Protein AF-A0A445N088-F1 (afdb_monomer)

Foldseek 3Di:
DQQDWDKWFQADWDDFAPFKIKTFTQADDDDAQLWWKWKADPPPATFIFAFQDADPRGTITMAGDDDDVSNVVSPDDGGDMIIIGDRWFDHDPDDDQEAEEEEQCFVSSCNVVCVVVVPHAAQYEYQAPNSDDCCVVCVRHQYEHCVPND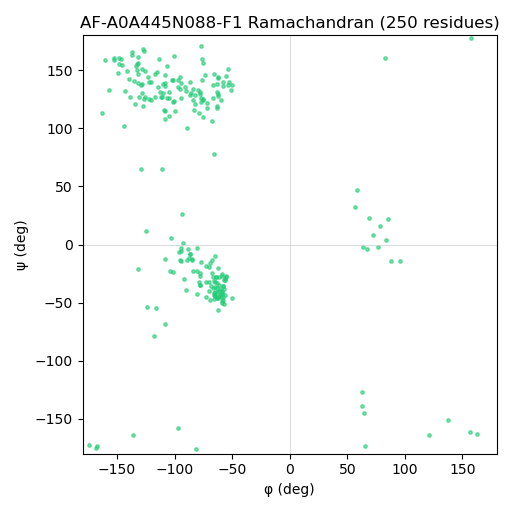GHHDGSLVCLLVSCVVRVHQEYEYEYDLVNVLSNLVSCVVVVHKYKYQDDAGDHSLPPDPCQCDFAHDRCSHHHRIDTSVRLVPTPRRQAWGQDPVGDIDGD

Structure (mmCIF, N/CA/C/O backbone):
data_AF-A0A445N088-F1
#
_entry.id   AF-A0A445N088-F1
#
loop_
_atom_site.group_PDB
_atom_site.id
_atom_site.type_symbol
_atom_site.label_atom_id
_atom_site.label_alt_id
_atom_site.label_comp_id
_atom_site.label_asym_id
_atom_site.label_entity_id
_atom_site.label_seq_id
_atom_site.pdbx_PDB_ins_code
_atom_site.Cartn_x
_atom_site.Cartn_y
_atom_site.Cartn_z
_atom_site.occupancy
_atom_site.B_iso_or_equiv
_atom_site.auth_seq_id
_atom_site.auth_comp_id
_atom_site.auth_asym_id
_atom_site.auth_atom_id
_atom_site.pdbx_PDB_model_num
ATOM 1 N N . MET A 1 1 ? -9.023 -11.274 -21.353 1.00 59.56 1 MET A N 1
ATOM 2 C CA . MET A 1 1 ? -7.823 -12.140 -21.331 1.00 59.56 1 MET A CA 1
ATOM 3 C C . MET A 1 1 ? -6.866 -11.658 -20.229 1.00 59.56 1 MET A C 1
ATOM 5 O O . MET A 1 1 ? -5.769 -11.214 -20.519 1.00 59.56 1 MET A O 1
ATOM 9 N N . LYS A 1 2 ? -7.308 -11.653 -18.958 1.00 76.94 2 LYS A N 1
ATOM 10 C CA . LYS A 1 2 ? -6.596 -10.961 -17.859 1.00 76.94 2 LYS A CA 1
ATOM 11 C C . LYS A 1 2 ? -5.363 -11.702 -17.332 1.00 76.94 2 LYS A C 1
ATOM 13 O O . LYS A 1 2 ? -4.572 -11.104 -16.617 1.00 76.94 2 LYS A O 1
ATOM 18 N N . ASP A 1 3 ? -5.231 -12.985 -17.668 1.00 82.62 3 ASP A N 1
ATOM 19 C CA . ASP A 1 3 ? -4.225 -13.879 -17.089 1.00 82.62 3 ASP A CA 1
ATOM 20 C C . ASP A 1 3 ? -2.948 -14.019 -17.912 1.00 82.62 3 ASP A C 1
ATOM 22 O O . ASP A 1 3 ? -1.940 -14.492 -17.390 1.00 82.62 3 ASP A O 1
ATOM 26 N N . LEU A 1 4 ? -2.961 -13.564 -19.166 1.00 86.50 4 LEU A N 1
ATOM 27 C CA . LEU A 1 4 ? -1.761 -13.524 -19.991 1.00 86.50 4 LEU A CA 1
ATOM 28 C C . LEU A 1 4 ? -1.053 -12.176 -19.809 1.00 86.50 4 LEU A C 1
ATOM 30 O O . LEU A 1 4 ? -1.716 -11.136 -19.877 1.00 86.50 4 LEU A O 1
ATOM 34 N N . PRO A 1 5 ? 0.273 -12.172 -19.580 1.00 89.06 5 PRO A N 1
ATOM 35 C CA . PRO A 1 5 ? 1.029 -10.936 -19.497 1.00 89.06 5 PRO A CA 1
ATOM 36 C C . PRO A 1 5 ? 0.978 -10.203 -20.836 1.00 89.06 5 PRO A C 1
ATOM 38 O O . PRO A 1 5 ? 1.246 -10.779 -21.890 1.00 89.06 5 PRO A O 1
ATOM 41 N N . ARG A 1 6 ? 0.663 -8.910 -20.780 1.00 94.19 6 ARG A N 1
ATOM 42 C CA . ARG A 1 6 ? 0.798 -7.982 -21.903 1.00 94.19 6 ARG A CA 1
ATOM 43 C C . ARG A 1 6 ? 1.933 -7.011 -21.631 1.00 94.19 6 ARG A C 1
ATOM 45 O O . ARG A 1 6 ? 2.074 -6.515 -20.514 1.00 94.19 6 ARG A O 1
ATOM 52 N N . THR A 1 7 ? 2.729 -6.740 -22.652 1.00 96.62 7 THR A N 1
ATOM 53 C CA . THR A 1 7 ? 3.800 -5.749 -22.570 1.00 96.62 7 THR A CA 1
ATOM 54 C C . THR A 1 7 ? 3.211 -4.351 -22.693 1.00 96.62 7 THR A C 1
ATOM 56 O O . THR A 1 7 ? 2.425 -4.091 -23.600 1.00 96.62 7 THR A O 1
ATOM 59 N N . VAL A 1 8 ? 3.593 -3.458 -21.785 1.00 97.19 8 VAL A N 1
ATOM 60 C CA . VAL A 1 8 ? 3.155 -2.058 -21.746 1.00 97.19 8 VAL A CA 1
ATOM 61 C C . VAL A 1 8 ? 4.350 -1.136 -21.572 1.00 97.19 8 VAL A C 1
ATOM 63 O O . VAL A 1 8 ? 5.399 -1.541 -21.061 1.00 97.19 8 VAL A O 1
ATOM 66 N N . LYS A 1 9 ? 4.185 0.116 -21.993 1.00 98.19 9 LYS A N 1
ATOM 67 C CA . LYS A 1 9 ? 5.210 1.153 -21.899 1.00 98.19 9 LYS A CA 1
ATOM 68 C C . LYS A 1 9 ? 5.029 1.966 -20.621 1.00 98.19 9 LYS A C 1
ATOM 70 O O . LYS A 1 9 ? 3.908 2.316 -20.265 1.00 98.19 9 LYS A O 1
ATOM 75 N N . ILE A 1 10 ? 6.127 2.304 -19.949 1.00 98.44 10 ILE A N 1
ATOM 76 C CA . ILE A 1 10 ? 6.118 3.342 -18.911 1.00 98.44 10 ILE A CA 1
ATOM 77 C C . ILE A 1 10 ? 6.056 4.693 -19.623 1.00 98.44 10 ILE A C 1
ATOM 79 O O . ILE A 1 10 ? 7.031 5.086 -20.261 1.00 98.44 10 ILE A O 1
ATOM 83 N N . ILE A 1 11 ? 4.931 5.393 -19.537 1.00 98.12 11 ILE A N 1
ATOM 84 C CA . ILE A 1 11 ? 4.724 6.668 -20.247 1.00 98.12 11 ILE A CA 1
ATOM 85 C C . ILE A 1 11 ? 5.118 7.879 -19.416 1.00 98.12 11 ILE A C 1
ATOM 87 O O . ILE A 1 11 ? 5.551 8.879 -19.973 1.00 98.12 11 ILE A O 1
ATOM 91 N N . LYS A 1 12 ? 5.006 7.775 -18.091 1.00 98.06 12 LYS A N 1
ATOM 92 C CA . LYS A 1 12 ? 5.353 8.852 -17.169 1.00 98.06 12 LYS A CA 1
ATOM 93 C C . LYS A 1 12 ? 5.853 8.291 -15.849 1.00 98.06 12 LYS A C 1
ATOM 95 O O . LYS A 1 12 ? 5.411 7.225 -15.402 1.00 98.06 12 LYS A O 1
ATOM 100 N N . ARG A 1 13 ? 6.773 9.011 -15.213 1.00 97.44 13 ARG A N 1
ATOM 101 C CA . ARG A 1 13 ? 7.286 8.698 -13.876 1.00 97.44 13 ARG A CA 1
ATOM 102 C C . ARG A 1 13 ? 7.133 9.892 -12.946 1.00 97.44 13 ARG A C 1
ATOM 104 O O . ARG A 1 13 ? 7.661 10.963 -13.216 1.00 97.44 13 ARG A O 1
ATOM 111 N N . THR A 1 14 ? 6.505 9.668 -11.799 1.00 97.44 14 THR A N 1
ATOM 112 C CA . THR A 1 14 ? 6.465 10.646 -10.705 1.00 97.44 14 THR A CA 1
ATOM 113 C C . THR A 1 14 ? 7.353 10.149 -9.576 1.00 97.44 14 THR A C 1
ATOM 115 O O . THR A 1 14 ? 7.031 9.167 -8.904 1.00 97.44 14 THR A O 1
ATOM 118 N N . VAL A 1 15 ? 8.503 10.796 -9.398 1.00 97.75 15 VAL A N 1
ATOM 119 C CA . VAL A 1 15 ? 9.457 10.472 -8.330 1.00 97.75 15 VAL A CA 1
ATOM 120 C C . VAL A 1 15 ? 9.001 11.159 -7.047 1.00 97.75 15 VAL A C 1
ATOM 122 O O . VAL A 1 15 ? 8.906 12.379 -7.017 1.00 97.75 15 VAL A O 1
ATOM 125 N N . HIS A 1 16 ? 8.739 10.383 -5.993 1.00 97.25 16 HIS A N 1
ATOM 126 C CA . HIS A 1 16 ? 8.391 10.931 -4.673 1.00 97.25 16 HIS A CA 1
ATOM 127 C C . HIS A 1 16 ? 9.638 11.161 -3.824 1.00 97.25 16 HIS A C 1
ATOM 129 O O . HIS A 1 16 ? 9.728 12.133 -3.086 1.00 97.25 16 HIS A O 1
ATOM 135 N N . ASN A 1 17 ? 10.595 10.237 -3.911 1.00 96.06 17 ASN A N 1
ATOM 136 C CA . ASN A 1 17 ? 11.893 10.276 -3.241 1.00 96.06 17 ASN A CA 1
ATOM 137 C C . ASN A 1 17 ? 12.802 9.183 -3.846 1.00 96.06 17 ASN A C 1
ATOM 139 O O . ASN A 1 17 ? 12.426 8.520 -4.815 1.00 96.06 17 ASN A O 1
ATOM 143 N N . ASN A 1 18 ? 13.985 8.967 -3.265 1.00 94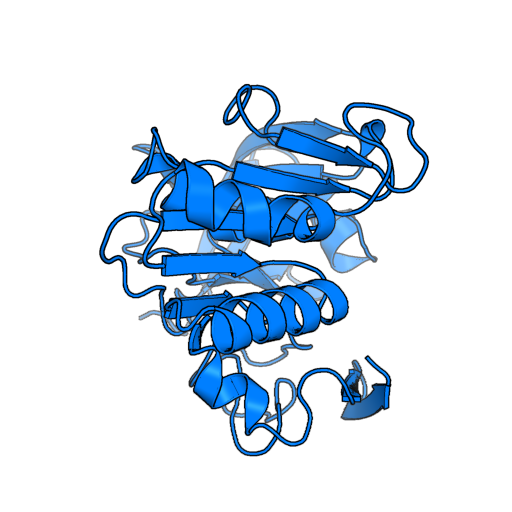.81 18 ASN A N 1
ATOM 144 C 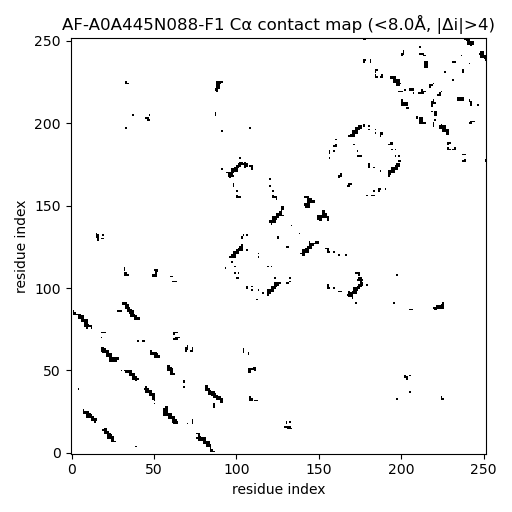CA . ASN A 1 18 ? 14.978 8.004 -3.767 1.00 94.81 18 ASN A CA 1
ATOM 145 C C . ASN A 1 18 ? 14.472 6.551 -3.843 1.00 94.81 18 ASN A C 1
ATOM 147 O O . ASN A 1 18 ? 14.947 5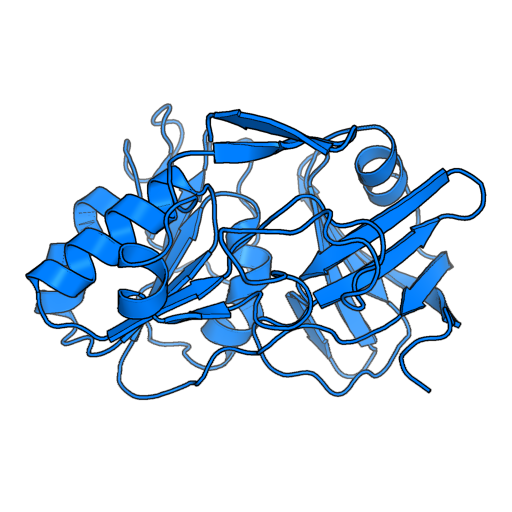.772 -4.674 1.00 94.81 18 ASN A O 1
ATOM 151 N N . ASP A 1 19 ? 13.504 6.187 -3.000 1.00 96.62 19 ASP A N 1
ATOM 152 C CA . ASP A 1 19 ? 13.008 4.817 -2.877 1.00 96.62 19 ASP A CA 1
ATOM 153 C C . ASP A 1 19 ? 11.604 4.620 -3.443 1.00 96.62 19 ASP A C 1
ATOM 155 O O . ASP A 1 19 ? 11.182 3.475 -3.606 1.00 96.62 19 ASP A O 1
ATOM 159 N N . ASN A 1 20 ? 10.870 5.694 -3.740 1.00 97.94 20 ASN A N 1
ATOM 160 C CA . ASN A 1 20 ? 9.466 5.627 -4.129 1.00 97.94 20 ASN A CA 1
ATOM 161 C C . ASN A 1 20 ? 9.206 6.344 -5.459 1.00 97.94 20 ASN A C 1
ATOM 163 O O . ASN A 1 20 ? 9.465 7.541 -5.603 1.00 97.94 20 ASN A O 1
ATOM 167 N N . VAL A 1 21 ? 8.611 5.625 -6.412 1.00 98.50 21 VAL A N 1
ATOM 168 C CA . VAL A 1 21 ? 8.188 6.167 -7.712 1.00 98.50 21 VAL A CA 1
ATOM 169 C C . VAL A 1 21 ? 6.791 5.672 -8.066 1.00 98.50 21 VAL A C 1
ATOM 171 O O . VAL A 1 21 ? 6.470 4.505 -7.846 1.00 98.50 21 VAL A O 1
ATOM 174 N N . THR A 1 22 ? 5.965 6.539 -8.642 1.00 98.56 22 THR A N 1
ATOM 175 C CA . THR A 1 22 ? 4.749 6.130 -9.353 1.00 98.56 22 THR A CA 1
ATOM 176 C C . THR A 1 22 ? 5.064 5.998 -10.835 1.00 98.56 22 THR A C 1
ATOM 178 O O . THR A 1 22 ? 5.587 6.928 -11.450 1.00 98.56 22 THR A O 1
ATOM 181 N N . LEU A 1 23 ? 4.755 4.836 -11.403 1.00 98.56 23 LEU A N 1
ATOM 182 C CA . LEU A 1 23 ? 4.860 4.552 -12.829 1.00 98.56 23 LEU A CA 1
ATOM 183 C C . LEU A 1 23 ? 3.459 4.659 -13.441 1.00 98.56 23 LEU A C 1
ATOM 185 O O . LEU A 1 23 ? 2.552 3.950 -12.999 1.00 98.56 23 LEU A O 1
ATOM 189 N N . HIS A 1 24 ? 3.286 5.515 -14.449 1.00 98.06 24 HIS A N 1
ATOM 190 C CA . HIS A 1 24 ? 2.135 5.445 -15.351 1.00 98.06 24 HIS A CA 1
ATOM 191 C C . HIS A 1 24 ? 2.453 4.477 -16.473 1.00 98.06 24 HIS A C 1
ATOM 193 O O . HIS A 1 24 ? 3.491 4.591 -17.135 1.00 98.06 24 HIS A O 1
ATOM 199 N N . LEU A 1 25 ? 1.545 3.541 -16.683 1.00 98.31 25 LEU A N 1
ATOM 200 C CA . LEU A 1 25 ? 1.664 2.491 -17.673 1.00 98.31 25 LEU A CA 1
ATOM 201 C C . LEU A 1 25 ? 0.620 2.719 -18.757 1.00 98.31 25 LEU A C 1
ATOM 203 O O . LEU A 1 25 ? -0.553 2.885 -18.429 1.00 98.31 25 LEU A O 1
ATOM 207 N N . ASP A 1 26 ? 1.047 2.659 -20.017 1.00 97.50 26 ASP A N 1
ATOM 208 C CA . ASP A 1 26 ? 0.197 2.734 -21.212 1.00 97.50 26 ASP A CA 1
ATOM 209 C C . ASP A 1 26 ? -0.726 1.512 -21.300 1.00 97.50 26 ASP A C 1
ATOM 211 O O . ASP A 1 26 ? -0.435 0.496 -21.939 1.00 97.50 26 ASP A O 1
ATOM 215 N N . ALA A 1 27 ? -1.783 1.547 -20.498 1.00 95.50 27 ALA A N 1
ATOM 216 C CA . ALA A 1 27 ? -2.724 0.463 -20.337 1.00 95.50 27 ALA A CA 1
ATOM 217 C C . ALA A 1 27 ? -4.010 0.962 -19.686 1.00 95.50 27 ALA A C 1
ATOM 219 O O . ALA A 1 27 ? -4.057 1.233 -18.486 1.00 95.50 27 ALA A O 1
ATOM 220 N N . HIS A 1 28 ? -5.098 0.932 -20.450 1.00 93.19 28 HIS A N 1
ATOM 221 C CA . HIS A 1 28 ? -6.435 1.072 -19.890 1.00 93.19 28 HIS A CA 1
ATOM 222 C C . HIS A 1 28 ? -6.852 -0.245 -19.234 1.00 93.19 28 HIS A C 1
ATOM 224 O O . HIS A 1 28 ? -6.817 -1.319 -19.851 1.00 93.19 28 HIS A O 1
ATOM 230 N N . ILE A 1 29 ? -7.184 -0.167 -17.947 1.00 91.44 29 ILE A N 1
ATOM 231 C CA . ILE A 1 29 ? -7.627 -1.291 -17.127 1.00 91.44 29 ILE A CA 1
ATOM 232 C C . ILE A 1 29 ? -8.846 -0.838 -16.343 1.00 91.44 29 ILE A C 1
ATOM 234 O O . ILE A 1 29 ? -8.753 0.086 -15.542 1.00 91.44 29 ILE A O 1
ATOM 238 N N . SER A 1 30 ? -9.973 -1.519 -16.537 1.00 92.81 30 SER A N 1
ATOM 239 C CA . SER A 1 30 ? -11.102 -1.387 -15.619 1.00 92.81 30 SER A CA 1
ATOM 240 C C . SER A 1 30 ? -10.742 -2.093 -14.313 1.00 92.81 30 SER A C 1
ATOM 242 O O . SER A 1 30 ? -10.480 -3.297 -14.323 1.00 92.81 30 SER A O 1
ATOM 244 N N . TYR A 1 31 ? -10.682 -1.344 -13.213 1.00 95.44 31 TYR A N 1
ATOM 245 C CA . TYR A 1 31 ? -10.402 -1.868 -11.879 1.00 95.44 31 TYR A CA 1
ATOM 246 C C . TYR A 1 31 ? -11.331 -1.242 -10.841 1.00 95.44 31 TYR A C 1
ATOM 248 O O . TYR A 1 31 ? -11.973 -0.219 -11.075 1.00 95.44 31 TYR A O 1
ATOM 256 N N . SER A 1 32 ? -11.376 -1.854 -9.666 1.00 97.00 32 SER A N 1
ATOM 257 C CA . SER A 1 32 ? -11.994 -1.296 -8.465 1.00 97.00 32 SER A CA 1
ATOM 258 C C . SER A 1 32 ? -10.937 -1.102 -7.368 1.00 97.00 32 SER A C 1
ATOM 260 O O . SER A 1 32 ? -9.994 -1.900 -7.295 1.00 97.00 32 SER A O 1
ATOM 262 N N . PRO A 1 33 ? -11.046 -0.065 -6.511 1.00 97.81 33 PRO A N 1
ATOM 263 C CA . PRO A 1 33 ? -10.067 0.199 -5.455 1.00 97.81 33 PRO A CA 1
ATOM 264 C C . PRO A 1 33 ? -9.760 -1.038 -4.604 1.00 97.81 33 PRO A C 1
ATOM 266 O O . PRO A 1 33 ? -10.664 -1.778 -4.224 1.00 97.81 33 PRO A O 1
ATOM 269 N N . GLY A 1 34 ? -8.481 -1.260 -4.296 1.00 96.88 34 GLY A N 1
ATOM 270 C CA . GLY A 1 34 ? -8.000 -2.448 -3.576 1.00 96.88 34 GLY A CA 1
ATOM 271 C C . GLY A 1 34 ? -7.482 -3.573 -4.477 1.00 96.88 34 GLY A C 1
ATOM 272 O O . GLY A 1 34 ? -6.777 -4.454 -3.989 1.00 96.88 34 GLY A O 1
ATOM 273 N N . GLN A 1 35 ? -7.755 -3.528 -5.784 1.00 97.81 35 GLN A N 1
ATOM 274 C CA . GLN A 1 35 ? -7.189 -4.480 -6.742 1.00 97.81 35 GLN A CA 1
ATOM 275 C C . GLN A 1 35 ? -5.720 -4.198 -7.078 1.00 97.81 35 GLN A C 1
ATOM 277 O O . GLN A 1 35 ? -5.209 -3.086 -6.915 1.00 97.81 35 GLN A O 1
ATOM 282 N N . PHE A 1 36 ? -5.038 -5.224 -7.585 1.00 97.88 36 PHE A N 1
ATOM 283 C CA . PHE A 1 36 ? -3.616 -5.174 -7.919 1.00 97.88 36 PHE A CA 1
ATOM 284 C C . PHE A 1 36 ? -3.320 -5.740 -9.313 1.00 97.88 36 PHE A C 1
ATOM 286 O O . PHE A 1 36 ? -4.110 -6.494 -9.885 1.00 97.88 36 PHE A O 1
ATOM 293 N N . LEU A 1 37 ? -2.150 -5.390 -9.844 1.00 97.81 37 LEU A N 1
ATOM 294 C CA . LEU A 1 37 ? -1.557 -5.975 -11.046 1.00 97.81 37 LEU A CA 1
ATOM 295 C C . LEU A 1 37 ? -0.365 -6.838 -10.659 1.00 97.81 37 LEU A C 1
ATOM 297 O O . LEU A 1 37 ? 0.387 -6.496 -9.748 1.00 97.81 37 LEU A O 1
ATOM 301 N N . MET A 1 38 ? -0.150 -7.928 -11.384 1.00 97.81 38 MET A N 1
ATOM 302 C CA . MET A 1 38 ? 1.157 -8.576 -11.391 1.00 97.81 38 MET A CA 1
ATOM 303 C C . MET A 1 38 ? 2.027 -7.861 -12.422 1.00 97.81 38 MET A C 1
ATOM 305 O O . MET A 1 38 ? 1.628 -7.737 -13.580 1.00 97.81 38 MET A O 1
ATOM 309 N N . ILE A 1 39 ? 3.190 -7.373 -11.993 1.00 98.00 39 ILE A N 1
ATOM 310 C CA . ILE A 1 39 ? 4.190 -6.745 -12.859 1.00 98.00 39 ILE A CA 1
ATOM 311 C C . ILE A 1 39 ? 5.330 -7.725 -13.066 1.00 98.00 39 ILE A C 1
ATOM 313 O O . ILE A 1 39 ? 5.924 -8.197 -12.095 1.00 98.00 39 ILE A O 1
ATOM 317 N N . TRP A 1 40 ? 5.656 -7.985 -14.325 1.00 97.12 40 TRP A N 1
ATOM 318 C CA . TRP A 1 40 ? 6.721 -8.869 -14.766 1.00 97.12 40 TRP A CA 1
ATOM 319 C C . TRP A 1 40 ? 7.868 -8.067 -15.381 1.00 97.12 40 TRP A C 1
ATOM 321 O O . TRP A 1 40 ? 7.666 -7.236 -16.270 1.00 97.12 40 TRP A O 1
ATOM 331 N N . LEU A 1 41 ? 9.087 -8.353 -14.926 1.00 96.12 41 LEU A N 1
ATOM 332 C CA . LEU A 1 41 ? 10.314 -7.924 -15.590 1.00 96.12 41 LEU A CA 1
ATOM 333 C C . LEU A 1 41 ? 10.979 -9.151 -16.223 1.00 96.12 41 LEU A C 1
ATOM 335 O O . LEU A 1 41 ? 11.404 -10.043 -15.474 1.00 96.12 41 LEU A O 1
ATOM 339 N N . PRO A 1 42 ? 11.081 -9.212 -17.567 1.00 88.94 42 PRO A N 1
ATOM 340 C CA . PRO A 1 42 ? 11.736 -10.315 -18.258 1.00 88.94 42 PRO A CA 1
ATOM 341 C C . PRO A 1 42 ? 13.130 -10.603 -17.695 1.00 88.94 42 PRO A C 1
ATOM 343 O O . PRO A 1 42 ? 13.916 -9.690 -17.451 1.00 88.94 42 PRO A O 1
ATOM 346 N N . GLY A 1 43 ? 13.417 -11.884 -17.451 1.00 87.44 43 GLY A N 1
ATOM 347 C CA . GLY A 1 43 ? 14.691 -12.340 -16.886 1.00 87.44 43 GLY A CA 1
ATOM 348 C C . GLY A 1 43 ? 14.868 -12.120 -15.378 1.00 87.44 43 GLY A C 1
ATOM 349 O O . GLY A 1 43 ? 15.894 -12.533 -14.846 1.00 87.44 43 GLY A O 1
ATOM 350 N N . LEU A 1 44 ? 13.901 -11.510 -14.676 1.00 92.12 44 LEU A N 1
ATOM 351 C CA . LEU A 1 44 ? 14.008 -11.254 -13.236 1.00 92.12 44 LEU A CA 1
ATOM 352 C C . LEU A 1 44 ? 12.931 -11.965 -12.410 1.00 92.12 44 LEU A C 1
ATOM 354 O O . LEU A 1 44 ? 13.217 -12.957 -11.744 1.00 92.12 44 LEU A O 1
ATOM 358 N N . ASN A 1 45 ? 11.706 -11.441 -12.370 1.00 91.50 45 ASN A N 1
ATOM 359 C CA . ASN A 1 45 ? 10.603 -12.044 -11.614 1.00 91.50 45 ASN A CA 1
ATOM 360 C C . ASN A 1 45 ? 9.264 -11.390 -11.980 1.00 91.50 45 ASN A C 1
ATOM 362 O O . ASN A 1 45 ? 9.205 -10.509 -12.836 1.00 91.50 45 ASN A O 1
ATOM 366 N N . GLU A 1 46 ? 8.206 -11.788 -11.283 1.00 95.06 46 GLU A N 1
ATOM 367 C CA . GLU A 1 46 ? 6.904 -11.141 -11.289 1.00 95.06 46 GLU A CA 1
ATOM 368 C C . GLU A 1 46 ? 6.432 -10.888 -9.846 1.00 95.06 46 GLU A C 1
ATOM 370 O O . GLU A 1 46 ? 6.612 -11.739 -8.967 1.00 95.06 46 GLU A O 1
ATOM 375 N N . LYS A 1 47 ? 5.869 -9.706 -9.568 1.00 96.69 47 LYS A N 1
ATOM 376 C CA . LYS A 1 47 ? 5.410 -9.310 -8.222 1.00 96.69 47 LYS A CA 1
ATOM 377 C C . LYS A 1 47 ? 4.094 -8.520 -8.270 1.00 96.69 47 LYS A C 1
ATOM 379 O O . LYS A 1 47 ? 3.866 -7.816 -9.252 1.00 96.69 47 LYS A O 1
ATOM 384 N N . PRO A 1 48 ? 3.243 -8.617 -7.230 1.00 97.12 48 PRO A N 1
ATOM 385 C CA . PRO A 1 48 ? 2.000 -7.854 -7.149 1.00 97.12 48 PRO A CA 1
ATOM 386 C C . PRO A 1 48 ? 2.260 -6.385 -6.782 1.00 97.12 48 PRO A C 1
ATOM 388 O O . PRO A 1 48 ? 3.088 -6.101 -5.917 1.00 97.12 48 PRO A O 1
ATOM 391 N N . PHE A 1 49 ? 1.510 -5.466 -7.387 1.00 97.88 49 PHE A N 1
ATOM 392 C CA . PHE A 1 49 ? 1.463 -4.048 -7.025 1.00 97.88 49 PHE A CA 1
ATOM 393 C C . PHE A 1 49 ? 0.027 -3.550 -7.083 1.00 97.88 49 PHE A C 1
ATOM 395 O O . PHE A 1 49 ? -0.652 -3.711 -8.099 1.00 97.88 49 PHE A O 1
ATOM 402 N N . SER A 1 50 ? -0.429 -2.934 -5.996 1.00 97.69 50 SER A N 1
ATOM 403 C CA . SER A 1 50 ? -1.743 -2.300 -5.937 1.00 97.69 50 SER A CA 1
ATOM 404 C C . SER A 1 50 ? -1.877 -1.230 -7.016 1.00 97.69 50 SER A C 1
ATOM 406 O O . SER A 1 50 ? -0.940 -0.467 -7.270 1.00 97.69 50 SER A O 1
ATOM 408 N N . ILE A 1 51 ? -3.055 -1.162 -7.630 1.00 98.31 51 ILE A N 1
ATOM 409 C CA . ILE A 1 51 ? -3.378 -0.085 -8.559 1.00 98.31 51 ILE A CA 1
ATOM 410 C C . ILE A 1 51 ? -3.579 1.188 -7.738 1.00 98.31 51 ILE A C 1
ATOM 412 O O . ILE A 1 51 ? -4.418 1.230 -6.841 1.00 98.31 51 ILE A O 1
ATOM 416 N N . ALA A 1 52 ? -2.786 2.214 -8.037 1.00 98.06 52 ALA A N 1
ATOM 417 C CA . ALA A 1 52 ? -2.738 3.468 -7.289 1.00 98.06 52 ALA A CA 1
ATOM 418 C C . ALA A 1 52 ? -3.605 4.584 -7.891 1.00 98.06 52 ALA A C 1
ATOM 420 O O . ALA A 1 52 ? -3.728 5.667 -7.310 1.00 98.06 52 ALA A O 1
ATOM 421 N N . GLY A 1 53 ? -4.184 4.341 -9.063 1.00 96.94 53 GLY A N 1
ATOM 422 C CA . GLY A 1 53 ? -4.958 5.316 -9.816 1.00 96.94 53 GLY A CA 1
ATOM 423 C C . GLY A 1 53 ? -5.007 4.963 -11.295 1.00 96.94 53 GLY A C 1
ATOM 424 O O . GLY A 1 53 ? -4.375 4.003 -11.743 1.00 96.94 53 GLY A O 1
ATOM 425 N N . HIS A 1 54 ? -5.738 5.771 -12.045 1.00 95.00 54 HIS A N 1
ATOM 426 C CA . HIS A 1 54 ? -5.671 5.835 -13.496 1.00 95.00 54 HIS A CA 1
ATOM 427 C C . HIS A 1 54 ? -6.070 7.239 -13.950 1.00 95.00 54 HIS A C 1
ATOM 429 O O . HIS A 1 54 ? -6.717 7.972 -13.200 1.00 95.00 54 HIS A O 1
ATOM 435 N N . ASP A 1 55 ? -5.695 7.588 -15.168 1.00 92.25 55 ASP A N 1
ATOM 436 C CA . ASP A 1 55 ? -6.169 8.770 -15.879 1.00 92.25 55 ASP A CA 1
ATOM 437 C C . ASP A 1 55 ? -6.503 8.412 -17.339 1.00 92.25 55 ASP A C 1
ATOM 439 O O . ASP A 1 55 ? -6.681 7.235 -17.679 1.00 92.25 55 ASP A O 1
ATOM 443 N N . SER A 1 56 ? -6.636 9.430 -18.193 1.00 89.31 56 SER A N 1
ATOM 444 C CA . SER A 1 56 ? -6.871 9.262 -19.630 1.00 89.31 56 SER A CA 1
ATOM 445 C C . SER A 1 56 ? -5.745 8.536 -20.353 1.00 89.31 56 SER A C 1
ATOM 447 O O . SER A 1 56 ? -5.992 8.023 -21.438 1.00 89.31 56 SER A O 1
ATOM 449 N N . ASP A 1 57 ? -4.545 8.490 -19.776 1.00 89.75 57 ASP A N 1
ATOM 450 C CA . ASP A 1 57 ? -3.333 8.027 -20.444 1.00 89.75 57 ASP A CA 1
ATOM 451 C C . ASP A 1 57 ? -2.944 6.622 -19.970 1.00 89.75 57 ASP A C 1
ATOM 453 O O . ASP A 1 57 ? -2.271 5.881 -20.686 1.00 89.75 57 ASP A O 1
ATOM 457 N N . GLY A 1 58 ? -3.388 6.205 -18.780 1.00 95.12 58 GLY A N 1
ATOM 458 C CA . GLY A 1 58 ? -3.221 4.823 -18.354 1.00 95.12 58 GLY A CA 1
ATOM 459 C C . GLY A 1 58 ? -3.385 4.557 -16.865 1.00 95.12 58 GLY A C 1
ATOM 460 O O . GLY A 1 58 ? -3.956 5.339 -16.108 1.00 95.12 58 GLY A O 1
ATOM 461 N N . VAL A 1 59 ? -2.896 3.391 -16.442 1.00 97.69 59 VAL A N 1
ATOM 462 C CA . VAL A 1 59 ? -2.979 2.905 -15.059 1.00 97.69 59 VAL A CA 1
ATOM 463 C C . VAL A 1 59 ? -1.710 3.242 -14.281 1.00 97.69 59 VAL A C 1
ATOM 465 O O . VAL A 1 59 ? -0.598 3.188 -14.810 1.00 97.69 59 VAL A O 1
ATOM 468 N N . MET A 1 60 ? -1.866 3.551 -12.998 1.00 98.31 60 MET A N 1
ATOM 469 C CA . MET A 1 60 ? -0.777 3.955 -12.115 1.00 98.31 60 MET A CA 1
ATOM 470 C C . MET A 1 60 ? -0.452 2.854 -11.110 1.00 98.31 60 MET A C 1
ATOM 472 O O . MET A 1 60 ? -1.344 2.287 -10.474 1.00 98.31 60 MET A O 1
ATOM 476 N N . VAL A 1 61 ? 0.836 2.603 -10.898 1.00 98.44 61 VAL A N 1
ATOM 477 C CA . VAL A 1 61 ? 1.348 1.731 -9.831 1.00 98.44 61 VAL A CA 1
ATOM 478 C C . VAL A 1 61 ? 2.473 2.442 -9.097 1.00 98.44 61 VAL A C 1
ATOM 480 O O . VAL A 1 61 ? 3.322 3.077 -9.722 1.00 98.44 61 VAL A O 1
ATOM 483 N N . THR A 1 62 ? 2.508 2.329 -7.773 1.00 98.62 62 THR A N 1
ATOM 484 C CA . THR A 1 62 ? 3.564 2.958 -6.966 1.00 98.62 62 THR A CA 1
ATOM 485 C C . THR A 1 62 ? 4.468 1.901 -6.375 1.00 98.62 62 THR A C 1
ATOM 487 O O . THR A 1 62 ? 4.022 0.944 -5.743 1.00 98.62 62 THR A O 1
ATOM 490 N N . VAL A 1 63 ? 5.761 2.073 -6.615 1.00 98.44 63 VAL A N 1
ATOM 491 C CA . VAL A 1 63 ? 6.809 1.114 -6.301 1.00 98.44 63 VAL A CA 1
ATOM 492 C C . VAL A 1 63 ? 7.675 1.692 -5.196 1.00 98.44 63 VAL A C 1
ATOM 494 O O . VAL A 1 63 ? 8.202 2.793 -5.343 1.00 98.44 63 VAL A O 1
ATOM 497 N N . ARG A 1 64 ? 7.862 0.918 -4.121 1.00 97.81 64 ARG A N 1
ATOM 498 C CA . ARG A 1 64 ? 8.865 1.174 -3.081 1.00 97.81 64 ARG A CA 1
ATOM 499 C C . ARG A 1 64 ? 10.034 0.208 -3.223 1.00 97.81 64 ARG A C 1
ATOM 501 O O . ARG A 1 64 ? 9.824 -1.006 -3.291 1.00 97.81 64 ARG A O 1
ATOM 508 N N . ARG A 1 65 ? 11.265 0.717 -3.202 1.00 97.75 65 ARG A N 1
ATOM 509 C CA . ARG A 1 65 ? 12.493 -0.084 -3.190 1.00 97.75 65 ARG A CA 1
ATOM 510 C C . ARG A 1 65 ? 12.569 -0.925 -1.908 1.00 97.75 65 ARG A C 1
ATOM 512 O O . ARG A 1 65 ? 12.622 -0.404 -0.799 1.00 97.75 65 ARG A O 1
ATOM 519 N N . ARG A 1 66 ? 12.562 -2.251 -2.063 1.00 93.94 66 ARG A N 1
ATOM 520 C CA . ARG A 1 66 ? 12.730 -3.247 -0.983 1.00 93.94 66 ARG A CA 1
ATOM 521 C C . ARG A 1 66 ? 13.747 -4.346 -1.302 1.00 93.94 66 ARG A C 1
ATOM 523 O O . ARG A 1 66 ? 14.256 -4.987 -0.395 1.00 93.94 66 ARG A O 1
ATOM 530 N N . GLY A 1 67 ? 14.047 -4.566 -2.577 1.00 93.56 67 GLY A N 1
ATOM 531 C CA . GLY A 1 67 ? 15.022 -5.550 -3.048 1.00 93.56 67 GLY A CA 1
ATOM 532 C C . GLY A 1 67 ? 15.233 -5.452 -4.556 1.00 93.56 67 GLY A C 1
ATOM 533 O O . GLY A 1 67 ? 14.681 -4.551 -5.193 1.00 93.56 67 GLY A O 1
ATOM 534 N N . ALA A 1 68 ? 15.984 -6.395 -5.133 1.00 94.38 68 ALA A N 1
ATOM 535 C CA . ALA A 1 68 ? 16.436 -6.352 -6.529 1.00 94.38 68 ALA A CA 1
ATOM 536 C C . ALA A 1 68 ? 15.311 -6.065 -7.542 1.00 94.38 68 ALA A C 1
ATOM 538 O O . ALA A 1 68 ? 15.448 -5.182 -8.382 1.00 94.38 68 ALA A O 1
ATOM 539 N N . PHE A 1 69 ? 14.163 -6.742 -7.412 1.00 96.50 69 PHE A N 1
ATOM 540 C CA . PHE A 1 69 ? 13.022 -6.552 -8.313 1.00 96.50 69 PHE A CA 1
ATOM 541 C C . PHE A 1 69 ? 12.449 -5.126 -8.269 1.00 96.50 69 PHE A C 1
ATOM 543 O O . PHE A 1 69 ? 12.399 -4.432 -9.281 1.00 96.50 69 PHE A O 1
ATOM 550 N N . SER A 1 70 ? 12.059 -4.660 -7.080 1.00 97.12 70 SER A N 1
ATOM 551 C CA . SER A 1 70 ? 11.541 -3.298 -6.891 1.00 97.12 70 SER A CA 1
ATOM 552 C C . SER A 1 70 ? 12.590 -2.219 -7.173 1.00 97.12 70 SER A C 1
ATOM 554 O O . SER A 1 70 ? 12.245 -1.148 -7.651 1.00 97.12 70 SER A O 1
ATOM 556 N N . GLY A 1 71 ? 13.869 -2.496 -6.898 1.00 97.44 71 GLY A N 1
ATOM 557 C CA . GLY A 1 71 ? 14.960 -1.569 -7.172 1.00 97.44 71 GLY A CA 1
ATOM 558 C C . GLY A 1 71 ? 15.140 -1.358 -8.668 1.00 97.44 71 GLY A C 1
ATOM 559 O O . GLY A 1 71 ? 15.195 -0.217 -9.124 1.00 97.44 71 GLY A O 1
ATOM 560 N N . ARG A 1 72 ? 15.083 -2.452 -9.440 1.00 97.44 72 ARG A N 1
ATOM 561 C CA . ARG A 1 72 ? 15.093 -2.379 -10.899 1.00 97.44 72 ARG A CA 1
ATOM 562 C C . ARG A 1 72 ? 13.910 -1.576 -11.429 1.00 97.44 72 ARG A C 1
ATOM 564 O O . ARG A 1 72 ? 14.119 -0.723 -12.281 1.00 97.44 72 ARG A O 1
ATOM 571 N N . LEU A 1 73 ? 12.699 -1.802 -10.911 1.00 97.50 73 LEU A N 1
ATOM 572 C CA . LEU A 1 73 ? 11.515 -1.020 -11.293 1.00 97.50 73 LEU A CA 1
ATOM 573 C C . LEU A 1 73 ? 11.679 0.481 -11.019 1.00 97.50 73 LEU A C 1
ATOM 575 O O . LEU A 1 73 ? 11.321 1.289 -11.872 1.00 97.50 73 LEU A O 1
ATOM 579 N N . VAL A 1 74 ? 12.238 0.858 -9.865 1.00 97.88 74 VAL A N 1
ATOM 580 C CA . VAL A 1 74 ? 12.483 2.270 -9.518 1.00 97.88 74 VAL A CA 1
ATOM 581 C C . VAL A 1 74 ? 13.440 2.939 -10.514 1.00 97.88 74 VAL A C 1
ATOM 583 O O . VAL A 1 74 ? 13.276 4.116 -10.837 1.00 97.88 74 VAL A O 1
ATOM 586 N N . GLU A 1 75 ? 14.416 2.196 -11.039 1.00 96.88 75 GLU A N 1
ATOM 587 C CA . GLU A 1 75 ? 15.443 2.693 -11.968 1.00 96.88 75 GLU A CA 1
ATOM 588 C C . GLU A 1 75 ? 14.995 2.802 -13.428 1.00 96.88 75 GLU A C 1
ATOM 590 O O . GLU A 1 75 ? 15.606 3.568 -14.184 1.00 96.88 75 GLU A O 1
ATOM 595 N N . LEU A 1 76 ? 13.962 2.054 -13.834 1.00 97.00 76 LEU A N 1
ATOM 596 C CA . LEU A 1 76 ? 13.446 2.084 -15.205 1.00 97.00 76 LEU A CA 1
ATOM 597 C C . LEU A 1 76 ? 13.075 3.506 -15.616 1.00 97.00 76 LEU A C 1
ATOM 599 O O . LEU A 1 76 ? 12.602 4.295 -14.804 1.00 97.00 76 LEU A O 1
ATOM 603 N N . LYS A 1 77 ? 13.290 3.836 -16.889 1.00 98.00 77 LYS A N 1
ATOM 604 C CA . LYS A 1 77 ? 12.996 5.159 -17.451 1.00 98.00 77 LYS A CA 1
ATOM 605 C C . LYS A 1 77 ? 11.680 5.145 -18.215 1.00 98.00 77 LYS A C 1
ATOM 607 O O . LYS A 1 77 ? 11.187 4.081 -18.594 1.00 98.00 77 LYS A O 1
ATOM 612 N N . GLU A 1 78 ? 11.134 6.330 -18.454 1.00 98.44 78 GLU A N 1
ATOM 613 C CA . GLU A 1 78 ? 1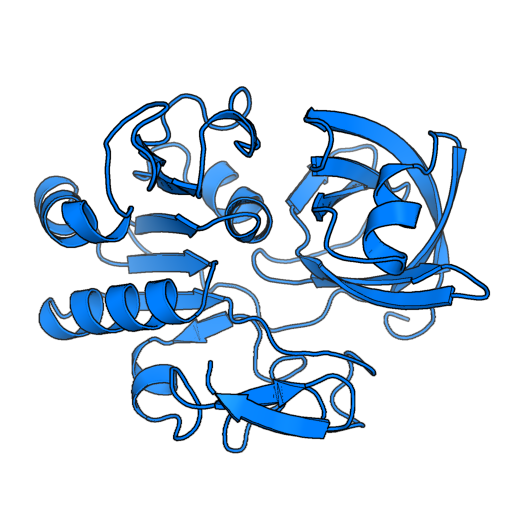0.050 6.494 -19.422 1.00 98.44 78 GLU A CA 1
ATOM 614 C C . GLU A 1 78 ? 10.474 5.888 -20.765 1.00 98.44 78 GLU A C 1
ATOM 616 O O . GLU A 1 78 ? 11.643 5.930 -21.150 1.00 98.44 78 GLU A O 1
ATOM 621 N N . GLY A 1 79 ? 9.539 5.221 -21.423 1.00 98.12 79 GLY A N 1
ATOM 622 C CA . GLY A 1 79 ? 9.781 4.415 -22.609 1.00 98.12 79 GLY A CA 1
ATOM 623 C C . GLY A 1 79 ? 10.160 2.957 -22.362 1.00 98.12 79 GLY A C 1
ATOM 624 O O . GLY A 1 79 ? 10.057 2.164 -23.296 1.00 98.12 79 GLY A O 1
ATOM 625 N N . SER A 1 80 ? 10.531 2.572 -21.136 1.00 98.06 80 SER A N 1
ATOM 626 C CA . SER A 1 80 ? 10.829 1.167 -20.819 1.00 98.06 80 SER A CA 1
ATOM 627 C C . SER A 1 80 ? 9.581 0.292 -20.942 1.00 98.06 80 SER A C 1
ATOM 629 O O . SER A 1 80 ? 8.474 0.726 -20.619 1.00 98.06 80 SER A O 1
ATOM 631 N N . LEU A 1 81 ? 9.780 -0.959 -21.358 1.00 97.56 81 LEU A N 1
ATOM 632 C CA . LEU A 1 81 ? 8.724 -1.961 -21.462 1.00 97.56 81 LEU A CA 1
ATOM 633 C C . LEU A 1 81 ? 8.702 -2.863 -20.226 1.00 97.56 81 LEU A C 1
ATOM 635 O O . LEU A 1 81 ? 9.749 -3.340 -19.783 1.00 97.56 81 LEU A O 1
ATOM 639 N N . ILE A 1 82 ? 7.508 -3.125 -19.700 1.00 97.62 82 ILE A N 1
ATOM 640 C CA . ILE A 1 82 ? 7.268 -4.084 -18.614 1.00 97.62 82 ILE A CA 1
ATOM 641 C C . ILE A 1 82 ? 6.070 -4.970 -18.957 1.00 97.62 82 ILE A C 1
ATOM 643 O O . ILE A 1 82 ? 5.189 -4.562 -19.711 1.00 97.62 82 ILE A O 1
ATOM 647 N N . GLY A 1 83 ? 6.019 -6.181 -18.410 1.00 97.38 83 GLY A N 1
ATOM 648 C CA . GLY A 1 83 ? 4.839 -7.034 -18.516 1.00 97.38 83 GLY A CA 1
ATOM 649 C C . GLY A 1 83 ? 3.842 -6.727 -17.405 1.00 97.38 83 GLY A C 1
ATOM 650 O O . GLY A 1 83 ? 4.246 -6.539 -16.258 1.00 97.38 83 GLY A O 1
ATOM 651 N N . ILE A 1 84 ? 2.549 -6.718 -17.716 1.00 97.50 84 ILE A N 1
ATOM 652 C CA . ILE A 1 84 ? 1.483 -6.652 -16.714 1.00 97.50 84 ILE A CA 1
ATOM 653 C C . ILE A 1 84 ? 0.390 -7.683 -16.977 1.00 97.50 84 ILE A C 1
ATOM 655 O O . ILE A 1 84 ? 0.081 -7.993 -18.128 1.00 97.50 84 ILE A O 1
ATOM 659 N N . ARG A 1 85 ? -0.256 -8.155 -15.911 1.00 96.62 85 ARG A N 1
ATOM 660 C CA . ARG A 1 85 ? -1.519 -8.908 -15.971 1.00 96.62 85 ARG A CA 1
ATOM 661 C C . ARG A 1 85 ? -2.381 -8.653 -14.736 1.00 96.62 85 ARG A C 1
ATOM 663 O O . ARG A 1 85 ? -1.884 -8.191 -13.707 1.00 96.62 85 ARG A O 1
ATOM 670 N N . GLY A 1 86 ? -3.672 -8.943 -14.852 1.00 95.31 86 GLY A N 1
ATOM 671 C CA . GLY A 1 86 ? -4.706 -8.554 -13.895 1.00 95.31 86 GLY A CA 1
ATOM 672 C C . GLY A 1 86 ? -5.804 -7.688 -14.533 1.00 95.31 86 GLY A C 1
ATOM 673 O O . GLY A 1 86 ? -5.934 -7.666 -15.761 1.00 95.31 86 GLY A O 1
ATOM 674 N N . PRO A 1 87 ? -6.619 -6.992 -13.722 1.00 96.19 87 PRO A N 1
ATOM 675 C CA . PRO A 1 87 ? -6.488 -6.838 -12.276 1.00 96.19 87 PRO A CA 1
ATOM 676 C C . PRO A 1 87 ? -6.909 -8.093 -11.505 1.00 96.19 87 PRO A C 1
ATOM 678 O O . PRO A 1 87 ? -7.698 -8.917 -11.980 1.00 96.19 87 PRO A O 1
ATOM 681 N N . TYR A 1 88 ? -6.369 -8.217 -10.299 1.00 96.81 88 TYR A N 1
ATOM 682 C CA . TYR A 1 88 ? -6.617 -9.310 -9.369 1.00 96.81 88 TYR A CA 1
ATOM 683 C C . TYR A 1 88 ? -7.053 -8.797 -8.002 1.00 96.81 88 TYR A C 1
ATOM 685 O O . TYR A 1 88 ? -6.900 -7.618 -7.677 1.00 96.81 88 TYR A O 1
ATOM 693 N N . GLY A 1 89 ? -7.566 -9.723 -7.199 1.00 96.06 89 GLY A N 1
ATOM 694 C CA . GLY A 1 89 ? -8.058 -9.456 -5.861 1.00 96.06 89 GLY A CA 1
ATOM 695 C C . GLY A 1 89 ? -9.489 -8.915 -5.814 1.00 96.06 89 GLY A C 1
ATOM 696 O O . GLY A 1 89 ? -10.054 -8.406 -6.788 1.00 96.06 89 GLY A O 1
ATOM 697 N N . ARG A 1 90 ? -10.063 -9.061 -4.627 1.00 97.12 90 ARG A N 1
ATOM 698 C CA . ARG A 1 90 ? -11.323 -8.529 -4.139 1.00 97.12 90 ARG A CA 1
ATOM 699 C C . ARG A 1 90 ? -11.129 -7.051 -3.788 1.00 97.12 90 ARG A C 1
ATOM 701 O O . ARG A 1 90 ? -10.223 -6.741 -3.012 1.00 97.12 90 ARG A O 1
ATOM 708 N N . PRO A 1 91 ? -11.954 -6.150 -4.342 1.00 98.06 91 PRO A N 1
ATOM 709 C CA . PRO A 1 91 ? -11.863 -4.727 -4.053 1.00 98.06 91 PRO A CA 1
ATOM 710 C C . PRO A 1 91 ? -12.465 -4.374 -2.690 1.00 98.06 91 PRO A C 1
ATOM 712 O O . PRO A 1 91 ? -13.170 -5.175 -2.069 1.00 98.06 91 PRO A O 1
ATOM 715 N N . PHE A 1 92 ? -12.242 -3.132 -2.270 1.00 98.50 92 PHE A N 1
ATOM 716 C CA . PHE A 1 92 ? -13.002 -2.514 -1.192 1.00 98.50 92 PHE A CA 1
ATOM 717 C C . PHE A 1 92 ? -14.476 -2.381 -1.581 1.00 98.50 92 PHE A C 1
ATOM 719 O O . PHE A 1 92 ? -14.813 -1.980 -2.696 1.00 98.50 92 PHE A O 1
ATOM 726 N N . LYS A 1 93 ? -15.366 -2.676 -0.634 1.00 97.94 93 LYS A N 1
ATOM 727 C CA . LYS A 1 93 ? -16.786 -2.329 -0.723 1.00 97.94 93 LYS A CA 1
ATOM 728 C C . LYS A 1 93 ? -16.977 -0.945 -0.124 1.00 97.94 93 LYS A C 1
ATOM 730 O O . LYS A 1 93 ? -16.992 -0.810 1.096 1.00 97.94 93 LYS A O 1
ATOM 735 N N . LEU A 1 94 ? -17.072 0.059 -0.987 1.00 96.94 94 LEU A N 1
ATOM 736 C CA . LEU A 1 94 ? -17.141 1.459 -0.586 1.00 96.94 94 LEU A CA 1
ATOM 737 C C . LEU A 1 94 ? -18.550 1.820 -0.104 1.00 96.94 94 LEU A C 1
ATOM 739 O O . LEU A 1 94 ? -19.501 1.774 -0.879 1.00 96.94 94 LEU A O 1
ATOM 743 N N . VAL A 1 95 ? -18.677 2.129 1.183 1.00 94.50 95 VAL A N 1
ATOM 744 C CA . VAL A 1 95 ? -19.926 2.487 1.863 1.00 94.50 95 VAL A CA 1
ATOM 745 C C . VAL A 1 95 ? -19.685 3.531 2.954 1.00 94.50 95 VAL A C 1
ATOM 747 O O . VAL A 1 95 ? -18.598 3.584 3.533 1.00 94.50 95 VAL A O 1
ATOM 750 N N . GLY A 1 96 ? -20.737 4.296 3.256 1.00 89.69 96 GLY A N 1
ATOM 751 C CA . GLY A 1 96 ? -20.836 5.143 4.447 1.00 89.69 96 GLY A CA 1
ATOM 752 C C . GLY A 1 96 ? -19.839 6.300 4.513 1.00 89.69 96 GLY A C 1
ATOM 753 O O . GLY A 1 96 ? -19.095 6.567 3.567 1.00 89.69 96 GLY A O 1
ATOM 754 N N . ASN A 1 97 ? -19.842 6.982 5.657 1.00 95.56 97 ASN A N 1
ATOM 755 C CA . ASN A 1 97 ? -18.804 7.934 6.029 1.00 95.56 97 ASN A CA 1
ATOM 756 C C . ASN A 1 97 ? -17.588 7.165 6.558 1.00 95.56 97 ASN A C 1
ATOM 758 O O . ASN A 1 97 ? -17.740 6.256 7.378 1.00 95.56 97 ASN A O 1
ATOM 762 N N . CYS A 1 98 ? -16.383 7.501 6.099 1.00 98.00 98 CYS A N 1
ATOM 763 C CA . CYS A 1 98 ? -15.216 6.666 6.358 1.00 98.00 98 CYS A CA 1
ATOM 764 C C . CYS A 1 98 ? -13.988 7.421 6.857 1.00 98.00 98 CYS A C 1
ATOM 766 O O . CYS A 1 98 ? -13.780 8.583 6.523 1.00 98.00 98 CYS A O 1
ATOM 768 N N . CYS A 1 99 ? -13.123 6.701 7.571 1.00 98.69 99 CYS A N 1
ATOM 769 C CA . CYS A 1 99 ? -11.743 7.090 7.834 1.00 98.69 99 CYS A CA 1
ATOM 770 C C . CYS A 1 99 ? -10.784 6.197 7.037 1.00 98.69 99 CYS A C 1
ATOM 772 O O . CYS A 1 99 ? -10.975 4.982 6.928 1.00 98.69 99 CYS A O 1
ATOM 774 N N . ILE A 1 100 ? -9.737 6.797 6.476 1.00 98.88 100 ILE A N 1
ATOM 775 C CA . ILE A 1 100 ? -8.690 6.094 5.737 1.00 98.88 100 ILE A CA 1
ATOM 776 C C . ILE A 1 100 ? -7.435 6.074 6.604 1.00 98.88 100 ILE A C 1
ATOM 778 O O . ILE A 1 100 ? -6.952 7.123 7.027 1.00 98.88 100 ILE A O 1
ATOM 782 N N . ILE A 1 101 ? -6.874 4.890 6.849 1.00 98.81 101 ILE A N 1
ATOM 783 C CA . ILE A 1 101 ? -5.642 4.740 7.631 1.00 98.81 101 ILE A CA 1
ATOM 784 C C . ILE A 1 101 ? -4.591 3.924 6.879 1.00 98.81 101 ILE A C 1
ATOM 786 O O . ILE A 1 101 ? -4.780 2.754 6.542 1.00 98.81 101 ILE A O 1
ATOM 790 N N . ALA A 1 102 ? -3.453 4.555 6.619 1.00 98.75 102 ALA A N 1
ATOM 791 C CA . ALA A 1 102 ? -2.389 4.016 5.793 1.00 98.75 102 ALA A CA 1
ATOM 792 C C . ALA A 1 102 ? -1.055 3.952 6.541 1.00 98.75 102 ALA A C 1
ATOM 794 O O . ALA A 1 102 ? -0.695 4.858 7.291 1.00 98.75 102 ALA A O 1
ATOM 795 N N . GLY A 1 103 ? -0.277 2.908 6.266 1.00 98.25 103 GLY A N 1
ATOM 796 C CA . GLY A 1 103 ? 1.101 2.786 6.730 1.00 98.25 103 GLY A CA 1
ATOM 797 C C . GLY A 1 103 ? 2.033 2.473 5.571 1.00 98.25 103 GLY A C 1
ATOM 798 O O . GLY A 1 103 ? 1.789 1.539 4.801 1.00 98.25 103 GLY A O 1
ATOM 799 N N . GLY A 1 104 ? 3.127 3.216 5.448 1.00 97.19 104 GLY A N 1
ATOM 800 C CA . GLY A 1 104 ? 4.121 2.957 4.420 1.00 97.19 104 GLY A CA 1
ATOM 801 C C . GLY A 1 104 ? 3.577 3.128 2.997 1.00 97.19 104 GLY A C 1
ATOM 802 O O . GLY A 1 104 ? 2.746 3.983 2.692 1.00 97.19 104 GLY A O 1
ATOM 803 N N . ILE A 1 105 ? 3.979 2.198 2.128 1.00 97.00 105 ILE A N 1
ATOM 804 C CA . ILE A 1 105 ? 3.485 2.107 0.747 1.00 97.00 105 ILE A CA 1
ATOM 805 C C . ILE A 1 105 ? 1.985 1.772 0.666 1.00 97.00 105 ILE A C 1
ATOM 807 O O . ILE A 1 105 ? 1.391 1.899 -0.401 1.00 97.00 105 ILE A O 1
ATOM 811 N N . GLY A 1 106 ? 1.344 1.402 1.784 1.00 97.81 106 GLY A N 1
ATOM 812 C CA . GLY A 1 106 ? -0.085 1.101 1.849 1.00 97.81 106 GLY A CA 1
ATOM 813 C C . GLY A 1 106 ? -0.982 2.265 1.418 1.00 97.81 106 GLY A C 1
ATOM 814 O O . GLY A 1 106 ? -2.069 2.026 0.892 1.00 97.81 106 GLY A O 1
ATOM 815 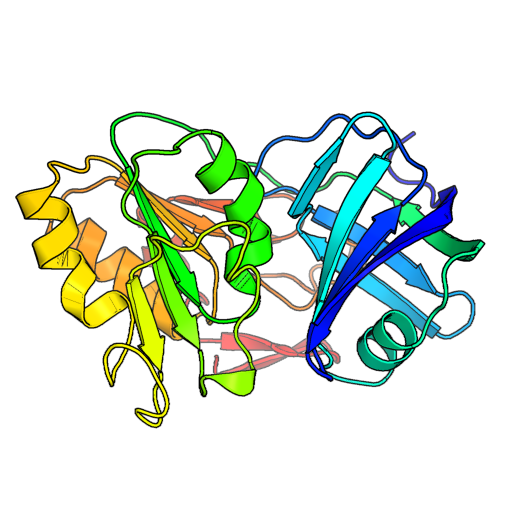N N . LEU A 1 107 ? -0.508 3.515 1.522 1.00 98.44 107 LEU A N 1
ATOM 816 C CA . LEU A 1 107 ? -1.241 4.670 0.996 1.00 98.44 107 LEU A CA 1
ATOM 817 C C . LEU A 1 107 ? -1.438 4.579 -0.528 1.00 98.44 107 LEU A C 1
ATOM 819 O O . LEU A 1 107 ? -2.443 5.056 -1.034 1.00 98.44 107 LEU A O 1
ATOM 823 N N . ALA A 1 108 ? -0.551 3.904 -1.270 1.00 98.12 108 ALA A N 1
ATOM 824 C CA . ALA A 1 108 ? -0.748 3.651 -2.699 1.00 98.12 108 ALA A CA 1
ATOM 825 C C . ALA A 1 108 ? -1.948 2.756 -2.999 1.00 98.12 108 ALA A C 1
ATOM 827 O O . ALA A 1 108 ? -2.649 3.018 -3.968 1.00 98.12 108 ALA A O 1
ATOM 828 N N . CYS A 1 109 ? -2.227 1.755 -2.164 1.00 98.19 109 CYS A N 1
ATOM 829 C CA . CYS A 1 109 ? -3.423 0.922 -2.305 1.00 98.19 109 CYS A CA 1
ATOM 830 C C . CYS A 1 109 ? -4.709 1.707 -2.006 1.00 98.19 109 CYS A C 1
ATOM 832 O O . CYS A 1 109 ? -5.737 1.488 -2.644 1.00 98.19 109 CYS A O 1
ATOM 834 N N . LEU A 1 110 ? -4.639 2.629 -1.041 1.00 98.62 110 LEU A N 1
ATOM 835 C CA . LEU A 1 110 ? -5.770 3.439 -0.591 1.00 98.62 110 LEU A CA 1
ATOM 836 C C . LEU A 1 110 ? -5.966 4.724 -1.401 1.00 98.62 110 LEU A C 1
ATOM 838 O O . LEU A 1 110 ? -7.017 5.343 -1.281 1.00 98.62 110 LEU A O 1
ATOM 842 N N . ALA A 1 111 ? -5.010 5.119 -2.243 1.00 98.44 111 ALA A N 1
ATOM 843 C CA . ALA A 1 111 ? -5.093 6.354 -3.015 1.00 98.44 111 ALA A CA 1
ATOM 844 C C . ALA A 1 111 ? -6.358 6.433 -3.899 1.00 98.44 111 ALA A C 1
ATOM 846 O O . ALA A 1 111 ? -7.036 7.455 -3.834 1.00 98.44 111 ALA A O 1
ATOM 847 N N . PRO A 1 112 ? -6.782 5.367 -4.615 1.00 98.19 112 PRO A N 1
ATOM 848 C CA . PRO A 1 112 ? -8.062 5.387 -5.327 1.00 98.19 112 PRO A CA 1
ATOM 849 C C . PRO A 1 112 ? -9.291 5.513 -4.414 1.00 98.19 112 PRO A C 1
ATOM 851 O O . PRO A 1 112 ? -10.318 6.015 -4.852 1.00 98.19 112 PRO A O 1
ATOM 854 N N . VAL A 1 113 ? -9.218 5.048 -3.160 1.00 98.38 113 VAL A N 1
ATOM 855 C CA . VAL A 1 113 ? -10.297 5.253 -2.175 1.00 98.38 113 VAL A CA 1
ATOM 856 C C . VAL A 1 113 ? -10.316 6.716 -1.729 1.00 98.38 113 VAL A C 1
ATOM 858 O O . VAL A 1 113 ? -11.373 7.335 -1.706 1.00 98.38 113 VAL A O 1
ATOM 861 N N . ALA A 1 114 ? -9.148 7.286 -1.434 1.00 98.19 114 ALA A N 1
ATOM 862 C CA . ALA A 1 114 ? -9.006 8.677 -1.012 1.00 98.19 114 ALA A CA 1
ATOM 863 C C . ALA A 1 114 ? -9.454 9.681 -2.087 1.00 98.19 114 ALA A C 1
ATOM 865 O O . ALA A 1 114 ? -10.092 10.674 -1.754 1.00 98.19 114 ALA A O 1
ATOM 866 N N . ASP A 1 115 ? -9.202 9.411 -3.372 1.00 97.00 115 ASP A N 1
ATOM 867 C CA . ASP A 1 115 ? -9.687 10.276 -4.458 1.00 97.00 115 ASP A CA 1
ATOM 868 C C . ASP A 1 115 ? -11.224 10.336 -4.530 1.00 97.00 115 ASP A C 1
ATOM 870 O O . ASP A 1 115 ? -11.787 11.367 -4.908 1.00 97.00 115 ASP A O 1
ATOM 874 N N . LEU A 1 116 ? -11.899 9.229 -4.188 1.00 97.12 116 LEU A N 1
ATOM 875 C CA . LEU A 1 116 ? -13.362 9.127 -4.166 1.00 97.12 116 LEU A CA 1
ATOM 876 C C . LEU A 1 116 ? -13.962 9.771 -2.908 1.00 97.12 116 LEU A C 1
ATOM 878 O O . LEU A 1 116 ? -15.052 10.333 -2.970 1.00 97.12 116 LEU A O 1
ATOM 882 N N . TYR A 1 117 ? -13.241 9.725 -1.787 1.00 96.69 117 TYR A N 1
ATOM 883 C CA . TYR A 1 117 ? -13.652 10.273 -0.494 1.00 96.69 117 TYR A CA 1
ATOM 884 C C . TYR A 1 117 ? -12.802 11.488 -0.105 1.00 96.69 117 TYR A C 1
ATOM 886 O O . TYR A 1 117 ? -12.069 11.460 0.882 1.00 96.69 117 TYR A O 1
ATOM 894 N N . LYS A 1 118 ? -12.911 12.575 -0.877 1.00 93.06 118 LYS A N 1
ATOM 895 C CA . LYS A 1 118 ? -12.053 13.769 -0.732 1.00 93.06 118 LYS A CA 1
ATOM 896 C C . LYS A 1 118 ? -12.077 14.407 0.663 1.00 93.06 118 LYS A C 1
ATOM 898 O O . LYS A 1 118 ? -11.069 14.965 1.086 1.00 93.06 118 LYS A O 1
ATOM 903 N N . ASP A 1 119 ? -13.201 14.295 1.371 1.00 93.56 119 ASP A N 1
ATOM 904 C CA . ASP A 1 119 ? -13.391 14.875 2.707 1.00 93.56 119 ASP A CA 1
ATOM 905 C C . ASP A 1 119 ? -13.088 13.896 3.853 1.00 93.56 119 ASP A C 1
ATOM 907 O O . ASP A 1 119 ? -13.109 14.287 5.029 1.00 93.56 119 ASP A O 1
ATOM 911 N N . ALA A 1 120 ? -12.809 12.624 3.543 1.00 97.75 120 ALA A N 1
ATOM 912 C CA . ALA A 1 120 ? -12.512 11.627 4.563 1.00 97.75 120 ALA A CA 1
ATOM 913 C C . ALA A 1 120 ? -11.184 11.946 5.268 1.00 97.75 120 ALA A C 1
ATOM 915 O O . ALA A 1 120 ? -10.192 12.282 4.614 1.00 97.75 120 ALA A O 1
ATOM 916 N N . PRO A 1 121 ? -11.112 11.811 6.605 1.00 98.44 121 PRO A N 1
ATOM 917 C CA . PRO A 1 121 ? -9.848 11.926 7.314 1.00 98.44 121 PRO A CA 1
ATOM 918 C C . PRO A 1 121 ? -8.878 10.826 6.864 1.00 98.44 121 PRO A C 1
ATOM 920 O O . PRO A 1 121 ? -9.213 9.638 6.886 1.00 98.44 121 PRO A O 1
ATOM 923 N N . ILE A 1 122 ? -7.658 11.235 6.504 1.00 98.75 122 ILE A N 1
ATOM 924 C CA . ILE A 1 122 ? -6.555 10.336 6.152 1.00 98.75 122 ILE A CA 1
ATOM 925 C C . ILE A 1 122 ? -5.508 10.382 7.267 1.00 98.75 122 ILE A C 1
ATOM 927 O O . ILE A 1 122 ? -4.872 11.413 7.487 1.00 98.75 122 ILE A O 1
ATOM 931 N N . LEU A 1 123 ? -5.308 9.256 7.945 1.00 98.88 123 LEU A N 1
ATOM 932 C CA . LEU A 1 123 ? -4.250 9.028 8.929 1.00 98.88 123 LEU A CA 1
ATOM 933 C C . LEU A 1 123 ? -3.119 8.247 8.245 1.00 98.88 123 LEU A C 1
ATOM 935 O O . LEU A 1 123 ? -3.324 7.106 7.835 1.00 98.88 123 LEU A O 1
ATOM 939 N N . TYR A 1 124 ? -1.931 8.830 8.092 1.00 98.81 124 TYR A N 1
ATOM 940 C CA . TYR A 1 124 ? -0.849 8.226 7.304 1.00 98.81 124 TYR A CA 1
ATOM 941 C C . TYR A 1 124 ? 0.484 8.202 8.050 1.00 98.81 124 TYR A C 1
ATOM 943 O O . TYR A 1 124 ? 0.953 9.239 8.506 1.00 98.81 124 TYR A O 1
ATOM 951 N N . GLY A 1 125 ? 1.108 7.026 8.153 1.00 98.44 125 GLY A N 1
ATOM 952 C CA . GLY A 1 125 ? 2.347 6.828 8.906 1.00 98.44 125 GLY A CA 1
ATOM 953 C C . GLY A 1 125 ? 3.510 6.306 8.075 1.00 98.44 125 GLY A C 1
ATOM 954 O O . GLY A 1 125 ? 3.345 5.385 7.273 1.00 98.44 125 GLY A O 1
ATOM 955 N N . GLU A 1 126 ? 4.701 6.836 8.337 1.00 98.19 126 GLU A N 1
ATOM 956 C CA . GLU A 1 126 ? 5.988 6.329 7.845 1.00 98.19 126 GLU A CA 1
ATOM 957 C C . GLU A 1 126 ? 6.980 6.125 8.995 1.00 98.19 126 GLU A C 1
ATOM 959 O O . GLU A 1 126 ? 6.770 6.577 10.122 1.00 98.19 126 GLU A O 1
ATOM 964 N N . ASP A 1 127 ? 8.092 5.446 8.713 1.00 96.69 127 ASP A N 1
ATOM 965 C CA . ASP A 1 127 ? 9.198 5.372 9.668 1.00 96.69 127 ASP A CA 1
ATOM 966 C C . ASP A 1 127 ? 9.843 6.754 9.880 1.00 96.69 127 ASP A C 1
ATOM 968 O O . ASP A 1 127 ? 10.104 7.135 11.024 1.00 96.69 127 ASP A O 1
ATOM 972 N N . ARG A 1 128 ? 10.019 7.504 8.784 1.00 97.19 128 ARG A N 1
ATOM 973 C CA . ARG A 1 128 ? 10.641 8.830 8.705 1.00 97.19 128 ARG A CA 1
ATOM 974 C C . ARG A 1 128 ? 10.012 9.710 7.619 1.00 97.19 128 ARG A C 1
ATOM 976 O O . ARG A 1 128 ? 9.455 9.219 6.637 1.00 97.19 128 ARG A O 1
ATOM 983 N N . ALA A 1 129 ? 10.196 11.021 7.729 1.00 97.19 129 ALA A N 1
ATOM 984 C CA . ALA A 1 129 ? 9.621 12.021 6.833 1.00 97.19 129 ALA A CA 1
ATOM 985 C C . ALA A 1 129 ? 10.063 11.869 5.371 1.00 97.19 129 ALA A C 1
ATOM 987 O O . ALA A 1 129 ? 9.250 12.019 4.463 1.00 97.19 129 ALA A O 1
ATOM 988 N N . SER A 1 130 ? 11.328 11.512 5.130 1.00 97.06 130 SER A N 1
ATOM 989 C CA . SER A 1 130 ? 11.869 11.352 3.772 1.00 97.06 130 SER A CA 1
ATOM 990 C C . SER A 1 130 ? 11.266 10.176 2.993 1.00 97.06 130 SER A C 1
ATOM 992 O O . SER A 1 130 ? 11.431 10.109 1.778 1.00 97.06 130 SER A O 1
ATOM 994 N N . SER A 1 131 ? 10.547 9.268 3.666 1.00 96.81 131 SER A N 1
ATOM 995 C CA . SER A 1 131 ? 9.848 8.142 3.028 1.00 96.81 131 SER A CA 1
ATOM 996 C C . SER A 1 131 ? 8.423 8.473 2.584 1.00 96.81 131 SER A C 1
ATOM 998 O O . SER A 1 131 ? 7.776 7.633 1.951 1.00 96.81 131 SER A O 1
ATOM 1000 N N . ARG A 1 132 ? 7.935 9.685 2.883 1.00 96.62 132 ARG A N 1
ATOM 1001 C CA . ARG A 1 132 ? 6.581 10.133 2.546 1.00 96.62 132 ARG A CA 1
ATOM 1002 C C . ARG A 1 132 ? 6.336 10.054 1.037 1.00 96.62 132 ARG A C 1
ATOM 1004 O O . ARG A 1 132 ? 7.173 10.469 0.237 1.00 96.62 132 ARG A O 1
ATOM 1011 N N . ILE A 1 133 ? 5.164 9.547 0.658 1.00 98.00 133 ILE A N 1
ATOM 1012 C CA . ILE A 1 133 ? 4.633 9.606 -0.712 1.00 98.00 133 ILE A CA 1
ATOM 1013 C C . ILE A 1 133 ? 3.387 10.495 -0.758 1.00 98.00 133 ILE A C 1
ATOM 1015 O O . ILE A 1 133 ? 2.738 10.709 0.266 1.00 98.00 133 ILE A O 1
ATOM 1019 N N . TYR A 1 134 ? 3.040 10.994 -1.949 1.00 97.81 134 TYR A N 1
ATOM 1020 C CA . TYR A 1 134 ? 1.786 11.721 -2.207 1.00 97.81 134 TYR A CA 1
ATOM 1021 C C . TYR A 1 134 ? 1.535 12.962 -1.345 1.00 97.81 134 TYR A C 1
ATOM 1023 O O . TYR A 1 134 ? 0.385 13.305 -1.076 1.00 97.81 134 TYR A O 1
ATOM 1031 N N . GLN A 1 135 ? 2.589 13.671 -0.943 1.00 95.81 135 GLN A N 1
ATOM 1032 C CA . GLN A 1 135 ? 2.434 14.929 -0.211 1.00 95.81 135 GLN A CA 1
ATOM 1033 C C . GLN A 1 135 ? 1.591 15.952 -0.990 1.00 95.81 135 GLN A C 1
ATOM 1035 O O . GLN A 1 135 ? 0.773 16.640 -0.395 1.00 95.81 135 GLN A O 1
ATOM 1040 N N . GLU A 1 136 ? 1.754 16.009 -2.311 1.00 95.69 136 GLU A N 1
ATOM 1041 C CA . GLU A 1 136 ? 1.011 16.921 -3.189 1.00 95.69 136 GLU A CA 1
ATOM 1042 C C . GLU A 1 136 ? -0.418 16.442 -3.475 1.00 95.69 136 GLU A C 1
ATOM 1044 O O . GLU A 1 136 ? -1.330 17.255 -3.577 1.00 95.69 136 GLU A O 1
ATOM 1049 N N . ARG A 1 137 ? -0.633 15.122 -3.584 1.00 96.50 137 ARG A N 1
ATOM 1050 C CA . ARG A 1 137 ? -1.955 14.538 -3.878 1.00 96.50 137 ARG A CA 1
ATOM 1051 C C . ARG A 1 137 ? -2.862 14.522 -2.646 1.00 96.50 137 ARG A C 1
ATOM 1053 O O . ARG A 1 137 ? -4.061 14.732 -2.781 1.00 96.50 137 ARG A O 1
ATOM 1060 N N . PHE A 1 138 ? -2.297 14.308 -1.455 1.00 97.56 138 PHE A N 1
ATOM 1061 C CA . PHE A 1 138 ? -3.025 14.270 -0.181 1.00 97.56 138 PHE A CA 1
ATOM 1062 C C . PHE A 1 138 ? -2.370 15.189 0.869 1.00 97.56 138 PHE A C 1
ATOM 1064 O O . PHE A 1 138 ? -1.867 14.714 1.895 1.00 97.56 138 PHE A O 1
ATOM 1071 N N . PRO A 1 139 ? -2.357 16.516 0.640 1.00 96.00 139 PRO A N 1
ATOM 1072 C CA . PRO A 1 139 ? -1.678 17.464 1.524 1.00 96.00 139 PRO A CA 1
ATOM 1073 C C . PRO A 1 139 ? -2.326 17.554 2.912 1.00 96.00 139 PRO A C 1
ATOM 1075 O O . PRO A 1 139 ? -1.635 17.819 3.892 1.00 96.00 139 PRO A O 1
ATOM 1078 N N . SER A 1 140 ? -3.631 17.280 3.006 1.00 95.38 140 SER A N 1
ATOM 1079 C CA . SER A 1 140 ? -4.422 17.293 4.243 1.00 95.38 140 SER A CA 1
ATOM 1080 C C . SER A 1 140 ? -4.279 16.026 5.096 1.00 95.38 140 SER A C 1
ATOM 1082 O O . SER A 1 140 ? -4.856 15.958 6.182 1.00 95.38 140 SER A O 1
ATOM 1084 N N . ALA A 1 141 ? -3.527 15.017 4.639 1.00 97.88 141 ALA A N 1
ATOM 1085 C CA . ALA A 1 141 ? -3.325 13.799 5.411 1.00 97.88 141 ALA A CA 1
ATOM 1086 C C . ALA A 1 141 ? -2.606 14.104 6.735 1.00 97.88 141 ALA A C 1
ATOM 1088 O O . ALA A 1 141 ? -1.525 14.700 6.756 1.00 97.88 141 ALA A O 1
ATOM 1089 N N . SER A 1 142 ? -3.190 13.638 7.839 1.00 98.38 142 SER A N 1
ATOM 1090 C CA . SER A 1 142 ? -2.566 13.674 9.159 1.00 98.38 142 SER A CA 1
ATOM 1091 C C . SER A 1 142 ? -1.370 12.731 9.149 1.00 98.38 142 SER A C 1
ATOM 1093 O O . SER A 1 142 ? -1.533 11.510 9.102 1.00 98.38 142 SER A O 1
ATOM 1095 N N . PHE A 1 143 ? -0.171 13.310 9.121 1.00 98.50 143 PHE A N 1
ATOM 1096 C CA . PHE A 1 143 ? 1.067 12.572 8.912 1.00 98.50 143 PHE A CA 1
ATOM 1097 C C . PHE A 1 143 ? 1.745 12.212 10.235 1.00 98.50 143 PHE A C 1
ATOM 1099 O O . PHE A 1 143 ? 1.891 13.064 11.114 1.00 98.50 143 PHE A O 1
ATOM 1106 N N . TYR A 1 144 ? 2.181 10.959 10.341 1.00 98.69 144 TYR A N 1
ATOM 1107 C CA . TYR A 1 144 ? 2.850 10.395 11.506 1.00 98.69 144 TYR A CA 1
ATOM 1108 C C . TYR A 1 144 ? 4.224 9.856 11.119 1.00 98.69 144 TYR A C 1
ATOM 1110 O O . TYR A 1 144 ? 4.377 9.205 10.082 1.00 98.69 144 TYR A O 1
ATOM 1118 N N . THR A 1 145 ? 5.215 10.078 11.977 1.00 98.62 145 THR A N 1
ATOM 1119 C CA . THR A 1 145 ? 6.543 9.470 11.839 1.00 98.62 145 THR A CA 1
ATOM 1120 C C . THR A 1 145 ? 6.959 8.787 13.130 1.00 98.62 145 THR A C 1
ATOM 1122 O O . THR A 1 145 ? 6.776 9.323 14.225 1.00 98.62 145 THR A O 1
ATOM 1125 N N . THR A 1 146 ? 7.547 7.596 13.023 1.00 97.81 146 THR A N 1
ATOM 1126 C CA . THR A 1 146 ? 8.011 6.875 14.221 1.00 97.81 146 THR A CA 1
ATOM 1127 C C . THR A 1 146 ? 9.228 7.541 14.867 1.00 97.81 146 THR A C 1
ATOM 1129 O O . THR A 1 146 ? 9.365 7.530 16.091 1.00 97.81 146 THR A O 1
ATOM 1132 N N . ASP A 1 147 ? 10.088 8.175 14.065 1.00 97.69 147 ASP A N 1
ATOM 1133 C CA . ASP A 1 147 ? 11.270 8.899 14.543 1.00 97.69 147 ASP A CA 1
ATOM 1134 C C . ASP A 1 147 ? 10.974 10.348 14.979 1.00 97.69 147 ASP A C 1
ATOM 1136 O O . ASP A 1 147 ? 11.786 10.955 15.678 1.00 97.69 147 ASP A O 1
ATOM 1140 N N . GLY A 1 148 ? 9.793 10.882 14.647 1.00 97.12 148 GLY A N 1
ATOM 1141 C CA . GLY A 1 148 ? 9.397 12.262 14.937 1.00 97.12 148 GLY A CA 1
ATOM 1142 C C . GLY A 1 148 ? 9.988 13.302 13.982 1.00 97.12 148 GLY A C 1
ATOM 1143 O O . GLY A 1 148 ? 9.975 14.487 14.300 1.00 97.12 148 GLY A O 1
ATOM 1144 N N . SER A 1 149 ? 10.515 12.886 12.829 1.00 97.19 149 SER A N 1
ATOM 1145 C CA . SER A 1 149 ? 11.136 13.781 11.842 1.00 97.19 149 SER A CA 1
ATOM 1146 C C . SER A 1 149 ? 10.159 14.746 11.156 1.00 97.19 149 SER A C 1
ATOM 1148 O O . SER A 1 149 ? 10.589 15.794 10.680 1.00 97.19 149 SER A O 1
ATOM 1150 N N . ALA A 1 150 ? 8.862 14.425 11.092 1.00 97.06 150 ALA A N 1
ATOM 1151 C CA . ALA A 1 150 ? 7.811 15.346 10.648 1.00 97.06 150 ALA A CA 1
ATOM 1152 C C . ALA A 1 150 ? 6.418 14.905 11.124 1.00 97.06 150 ALA A C 1
ATOM 1154 O O . ALA A 1 150 ? 6.178 13.724 11.382 1.00 97.06 150 ALA A O 1
ATOM 1155 N N . GLY A 1 151 ? 5.474 15.849 11.158 1.00 97.19 151 GLY A N 1
ATOM 1156 C CA . GLY A 1 151 ? 4.106 15.578 11.599 1.00 97.19 151 GLY A CA 1
ATOM 1157 C C . GLY A 1 151 ? 4.049 15.180 13.076 1.00 97.19 151 GLY A C 1
ATOM 1158 O O . GLY A 1 151 ? 4.818 15.689 13.891 1.00 97.19 151 GLY A O 1
ATOM 1159 N N . LYS A 1 152 ? 3.130 14.280 13.431 1.00 98.19 152 LYS A N 1
ATOM 1160 C CA . LYS A 1 152 ? 3.009 13.754 14.795 1.00 98.19 152 LYS A CA 1
ATOM 1161 C C . LYS A 1 152 ? 3.980 12.592 15.001 1.00 98.19 152 LYS A C 1
ATOM 1163 O O . LYS A 1 152 ? 4.059 11.682 14.177 1.00 98.19 152 LYS A O 1
ATOM 1168 N N . LYS A 1 153 ? 4.704 12.584 16.119 1.00 98.38 153 LYS A N 1
ATOM 1169 C CA . LYS A 1 153 ? 5.529 11.430 16.490 1.00 98.38 153 LYS A CA 1
ATOM 1170 C C . LYS A 1 153 ? 4.633 10.303 17.006 1.00 98.38 153 LYS A C 1
ATOM 1172 O O . LYS A 1 153 ? 3.896 10.523 17.961 1.00 98.38 153 LYS A O 1
ATOM 1177 N N . GLY A 1 154 ? 4.720 9.116 16.410 1.00 97.81 154 GLY A N 1
ATOM 1178 C CA . GLY A 1 154 ? 3.919 7.953 16.807 1.00 97.81 154 GLY A CA 1
ATOM 1179 C C . GLY A 1 154 ? 3.367 7.177 15.617 1.00 97.81 154 GLY A C 1
ATOM 1180 O O . GLY A 1 154 ? 3.974 7.147 14.544 1.00 97.81 154 GLY A O 1
ATOM 1181 N N . PHE A 1 155 ? 2.215 6.539 15.813 1.00 98.44 155 PHE A N 1
ATOM 1182 C CA . PHE A 1 155 ? 1.538 5.737 14.801 1.00 98.44 155 PHE A CA 1
ATOM 1183 C C . PHE A 1 155 ? 0.187 6.349 14.410 1.00 98.44 155 PHE A C 1
ATOM 1185 O O . PHE A 1 155 ? -0.530 6.857 15.267 1.00 98.44 155 PHE A O 1
ATOM 1192 N N . PRO A 1 156 ? -0.256 6.184 13.151 1.00 98.31 156 PRO A N 1
ATOM 1193 C CA . PRO A 1 156 ? -1.585 6.623 12.707 1.00 98.31 156 PRO A CA 1
ATOM 1194 C C . PRO A 1 156 ? -2.740 6.055 13.537 1.00 98.31 156 PRO A C 1
ATOM 1196 O O . PRO A 1 156 ? -3.806 6.648 13.630 1.00 98.31 156 PRO A O 1
ATOM 1199 N N . THR A 1 157 ? -2.528 4.883 14.138 1.00 98.50 157 THR A N 1
ATOM 1200 C CA . THR A 1 157 ? -3.502 4.215 15.006 1.00 98.50 157 THR A CA 1
ATOM 1201 C C . THR A 1 157 ? -3.727 4.920 16.338 1.00 98.50 157 THR A C 1
ATOM 1203 O O . THR A 1 157 ? -4.677 4.567 17.025 1.00 98.50 157 THR A O 1
ATOM 1206 N N . ASP A 1 158 ? -2.837 5.829 16.739 1.00 98.25 158 ASP A N 1
ATOM 1207 C CA . ASP A 1 158 ? -2.888 6.463 18.060 1.00 98.25 158 ASP A CA 1
ATOM 1208 C C . ASP A 1 158 ? -4.047 7.469 18.149 1.00 98.25 158 ASP A C 1
ATOM 1210 O O . ASP A 1 158 ? -4.708 7.539 19.180 1.00 98.25 158 ASP A O 1
ATOM 1214 N N . ASP A 1 159 ? -4.385 8.120 17.031 1.00 98.38 159 ASP A N 1
ATOM 1215 C CA . ASP A 1 159 ? -5.510 9.062 16.927 1.00 98.38 159 ASP A CA 1
ATOM 1216 C C . ASP A 1 159 ? -6.740 8.450 16.227 1.00 98.38 159 ASP A C 1
ATOM 1218 O O . ASP A 1 159 ? -7.713 9.141 15.935 1.00 98.38 159 ASP A O 1
ATOM 1222 N N . LEU A 1 160 ? -6.723 7.151 15.905 1.00 98.69 160 LEU A N 1
ATOM 1223 C CA . LEU A 1 160 ? -7.798 6.541 15.116 1.00 98.69 160 LEU A CA 1
ATOM 1224 C C . LEU A 1 160 ? -9.151 6.596 15.840 1.00 98.69 160 LEU A C 1
ATOM 1226 O O . LEU A 1 160 ? -10.160 6.929 15.225 1.00 98.69 160 LEU A O 1
ATOM 1230 N N . GLU A 1 161 ? -9.185 6.268 17.133 1.00 98.50 161 GLU A N 1
ATOM 1231 C CA . GLU A 1 161 ? -10.432 6.258 17.904 1.00 98.50 161 GLU A CA 1
ATOM 1232 C C . GLU A 1 161 ? -11.047 7.658 18.034 1.00 98.50 161 GLU A C 1
ATOM 1234 O O . GLU A 1 161 ? -12.254 7.810 17.831 1.00 98.50 161 GLU A O 1
ATOM 1239 N N . SER A 1 162 ? -10.238 8.680 18.336 1.00 98.25 162 SER A N 1
ATOM 1240 C CA . SER A 1 162 ? -10.726 10.059 18.436 1.00 98.25 162 SER A CA 1
ATOM 1241 C C . SER A 1 162 ? -11.272 10.536 17.096 1.00 98.25 162 SER A C 1
ATOM 1243 O O . SER A 1 162 ? -12.401 11.017 17.039 1.00 98.25 162 SER A O 1
ATOM 1245 N N . VAL A 1 163 ? -10.544 10.295 16.002 1.00 98.44 163 VAL A N 1
ATOM 1246 C CA . VAL A 1 163 ? -10.980 10.677 14.653 1.00 98.44 163 VAL A CA 1
ATOM 1247 C C . VAL A 1 163 ? -12.288 9.993 14.261 1.00 98.44 163 VAL A C 1
ATOM 1249 O O . VAL A 1 163 ? -13.169 10.659 13.722 1.00 98.44 163 VAL A O 1
ATOM 1252 N N . ILE A 1 164 ? -12.453 8.697 14.547 1.00 98.38 164 ILE A N 1
ATOM 1253 C CA . ILE A 1 164 ? -13.706 7.976 14.273 1.00 98.38 164 ILE A CA 1
ATOM 1254 C C . ILE A 1 164 ? -14.885 8.649 14.986 1.00 98.38 164 ILE A C 1
ATOM 1256 O O . ILE A 1 164 ? -15.919 8.886 14.360 1.00 98.38 164 ILE A O 1
ATOM 1260 N N . ARG A 1 165 ? -14.729 8.974 16.275 1.00 98.06 165 ARG A N 1
ATOM 1261 C CA . ARG A 1 165 ? -15.789 9.586 17.091 1.00 98.06 165 ARG A CA 1
ATOM 1262 C C . ARG A 1 165 ? -16.095 11.018 16.653 1.00 98.06 165 ARG A C 1
ATOM 1264 O O . ARG A 1 165 ? -17.257 11.357 16.466 1.00 98.06 165 ARG A O 1
ATOM 1271 N N . GLU A 1 166 ? -15.068 11.841 16.461 1.00 97.62 166 GLU A N 1
ATOM 1272 C CA . GLU A 1 166 ? -15.200 13.257 16.092 1.00 97.62 166 GLU A CA 1
ATOM 1273 C C . GLU A 1 166 ? -15.790 13.444 14.694 1.00 97.62 166 GLU A C 1
ATOM 1275 O O . GLU A 1 166 ? -16.561 14.372 14.456 1.00 97.62 166 GLU A O 1
ATOM 1280 N N . ARG A 1 167 ? -15.426 12.568 13.753 1.00 97.00 167 ARG A N 1
ATOM 1281 C CA . ARG A 1 167 ? -15.868 12.650 12.357 1.00 97.00 167 ARG A CA 1
ATOM 1282 C C . ARG A 1 167 ? -17.099 11.798 12.066 1.00 97.00 167 ARG A C 1
ATOM 1284 O O . ARG A 1 167 ? -17.583 11.855 10.938 1.00 97.00 167 ARG A O 1
ATOM 1291 N N . GLY A 1 168 ? -17.596 11.035 13.044 1.00 96.31 168 GLY A N 1
ATOM 1292 C CA . GLY A 1 168 ? -18.760 10.159 12.901 1.00 96.31 168 GLY A CA 1
ATOM 1293 C C . GLY A 1 168 ? -18.576 9.111 11.803 1.00 96.31 168 GLY A C 1
ATOM 1294 O O . GLY A 1 168 ? -19.431 8.987 10.930 1.00 96.31 168 GLY A O 1
ATOM 1295 N N . CYS A 1 169 ? -17.423 8.437 11.770 1.00 97.62 169 CYS A N 1
ATOM 1296 C CA . CYS A 1 169 ? -17.113 7.453 10.731 1.00 97.62 169 CYS A CA 1
ATOM 1297 C C . CYS A 1 169 ? -17.728 6.081 11.045 1.00 97.62 169 CYS A C 1
ATOM 1299 O O . CYS A 1 169 ? -17.461 5.508 12.099 1.00 97.62 169 CYS A O 1
ATOM 1301 N N . ASP A 1 170 ? -18.445 5.508 10.078 1.00 97.19 170 ASP A N 1
ATOM 1302 C CA . ASP A 1 170 ? -19.062 4.175 10.174 1.00 97.19 170 ASP A CA 1
ATOM 1303 C C . ASP A 1 170 ? -18.176 3.067 9.582 1.00 97.19 170 ASP A C 1
ATOM 1305 O O . ASP A 1 170 ? -18.420 1.872 9.784 1.00 97.19 170 ASP A O 1
ATOM 1309 N N . MET A 1 171 ? -17.145 3.455 8.825 1.00 98.44 171 MET A N 1
ATOM 1310 C CA . MET A 1 171 ? -16.249 2.543 8.122 1.00 98.44 171 MET A CA 1
ATOM 1311 C C . MET A 1 171 ? -14.790 3.002 8.197 1.00 98.44 171 MET A C 1
ATOM 1313 O O . MET A 1 171 ? -14.480 4.186 8.079 1.00 98.44 171 MET A O 1
ATOM 1317 N N . VAL A 1 172 ? -13.866 2.053 8.321 1.00 98.81 172 VAL A N 1
ATOM 1318 C CA . VAL A 1 172 ? -12.424 2.295 8.224 1.00 98.81 172 VAL A CA 1
ATOM 1319 C C . VAL A 1 172 ? -11.830 1.473 7.090 1.00 98.81 172 VAL A C 1
ATOM 1321 O O . VAL A 1 172 ? -11.931 0.245 7.093 1.00 98.81 172 VAL A O 1
ATOM 1324 N N . TYR A 1 173 ? -11.159 2.136 6.150 1.00 98.88 173 TYR A N 1
ATOM 1325 C CA . TYR A 1 173 ? -10.362 1.481 5.110 1.00 98.88 173 TYR A CA 1
ATOM 1326 C C . TYR A 1 173 ? -8.887 1.547 5.480 1.00 98.88 173 TYR A C 1
ATOM 1328 O O . TYR A 1 173 ? -8.345 2.639 5.671 1.00 98.88 173 TYR A O 1
ATOM 1336 N N . CYS A 1 174 ? -8.221 0.396 5.579 1.00 98.56 174 CYS A N 1
ATOM 1337 C CA . CYS A 1 174 ? -6.827 0.351 6.003 1.00 98.56 174 CYS A CA 1
ATOM 1338 C C . CYS A 1 174 ? -5.915 -0.497 5.115 1.00 98.56 174 CYS A C 1
ATOM 1340 O O . CYS A 1 174 ? -6.322 -1.494 4.522 1.00 98.56 174 CYS A O 1
ATOM 1342 N N . CYS A 1 175 ? -4.657 -0.072 4.999 1.00 98.75 175 CYS A N 1
ATOM 1343 C CA . CYS A 1 175 ? -3.614 -0.773 4.255 1.00 98.75 175 CYS A CA 1
ATOM 1344 C C . CYS A 1 175 ? -2.239 -0.357 4.778 1.00 98.75 175 CYS A C 1
ATOM 1346 O O . CYS A 1 175 ? -1.950 0.832 4.922 1.00 98.75 175 CYS A O 1
ATOM 1348 N N . GLY A 1 176 ? -1.359 -1.319 5.032 1.00 97.75 176 GLY A N 1
ATOM 1349 C CA . GLY A 1 176 ? -0.023 -1.055 5.555 1.00 97.75 176 GLY A CA 1
ATOM 1350 C C . GLY A 1 176 ? 0.562 -2.267 6.275 1.00 97.75 176 GLY A C 1
ATOM 1351 O O . GLY A 1 176 ? 0.082 -3.384 6.073 1.00 97.75 176 GLY A O 1
ATOM 1352 N N . PRO A 1 177 ? 1.592 -2.066 7.118 1.00 96.81 177 PRO A N 1
ATOM 1353 C CA . PRO A 1 177 ? 2.199 -3.141 7.889 1.00 96.81 177 PRO A CA 1
ATOM 1354 C C . PRO A 1 177 ? 1.157 -3.911 8.700 1.00 96.81 177 PRO A C 1
ATOM 1356 O O . PRO A 1 177 ? 0.295 -3.323 9.346 1.00 96.81 177 PRO A O 1
ATOM 1359 N N . GLU A 1 178 ? 1.258 -5.234 8.713 1.00 97.50 178 GLU A N 1
ATOM 1360 C CA . GLU A 1 178 ? 0.256 -6.087 9.353 1.00 97.50 178 GLU A CA 1
ATOM 1361 C C . GLU A 1 178 ? 0.032 -5.808 10.853 1.00 97.50 178 GLU A C 1
ATOM 1363 O O . GLU A 1 178 ? -1.130 -5.805 11.259 1.00 97.50 178 GLU A O 1
ATOM 1368 N N . PRO A 1 179 ? 1.045 -5.454 11.674 1.00 97.06 179 PRO A N 1
ATOM 1369 C CA . PRO A 1 179 ? 0.798 -5.005 13.048 1.00 97.06 179 PRO A CA 1
ATOM 1370 C C . PRO A 1 179 ? -0.127 -3.780 13.138 1.00 97.06 179 PRO A C 1
ATOM 1372 O O . PRO A 1 179 ? -0.959 -3.697 14.043 1.00 97.06 179 PRO A O 1
ATOM 1375 N N . MET A 1 180 ? -0.026 -2.854 12.177 1.00 98.06 180 MET A N 1
ATOM 1376 C CA . MET A 1 180 ? -0.933 -1.709 12.074 1.00 98.06 180 MET A CA 1
ATOM 1377 C C . MET A 1 180 ? -2.350 -2.182 11.751 1.00 98.06 180 MET A C 1
ATOM 1379 O O . MET A 1 180 ? -3.285 -1.777 12.434 1.00 98.06 180 MET A O 1
ATOM 1383 N N . LEU A 1 181 ? -2.509 -3.085 10.774 1.00 98.62 181 LEU A N 1
ATOM 1384 C CA . LEU A 1 181 ? -3.817 -3.643 10.410 1.00 98.62 181 LEU A CA 1
ATOM 1385 C C . LEU A 1 181 ? -4.481 -4.332 11.609 1.00 98.62 181 LEU A C 1
ATOM 1387 O O . LEU A 1 181 ? -5.652 -4.087 11.879 1.00 98.62 181 LEU A O 1
ATOM 1391 N N . VAL A 1 182 ? -3.733 -5.136 12.371 1.00 98.56 182 VAL A N 1
ATOM 1392 C CA . VAL A 1 182 ? -4.232 -5.803 13.585 1.00 98.56 182 VAL A CA 1
ATOM 1393 C C . VAL A 1 182 ? -4.735 -4.782 14.605 1.00 98.56 182 VAL A C 1
ATOM 1395 O O . V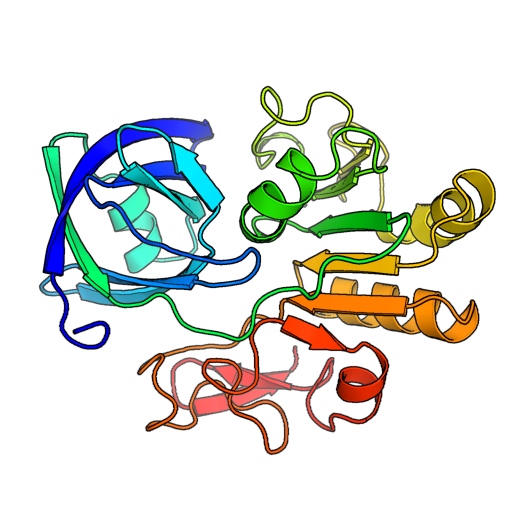AL A 1 182 ? -5.839 -4.937 15.129 1.00 98.56 182 VAL A O 1
ATOM 1398 N N . LYS A 1 183 ? -3.949 -3.734 14.888 1.00 98.62 183 LYS A N 1
ATOM 1399 C CA . LYS A 1 183 ? -4.335 -2.683 15.842 1.00 98.62 183 LYS A CA 1
ATOM 1400 C C . LYS A 1 183 ? -5.573 -1.924 15.356 1.00 98.62 183 LYS A C 1
ATOM 1402 O O . LYS A 1 183 ? -6.520 -1.785 16.124 1.00 98.62 183 LYS A O 1
ATOM 1407 N N . THR A 1 184 ? -5.618 -1.524 14.085 1.00 98.81 184 THR A N 1
ATOM 1408 C CA . THR A 1 184 ? -6.779 -0.865 13.465 1.00 98.81 184 THR A CA 1
ATOM 1409 C C . THR A 1 184 ? -8.043 -1.714 13.569 1.00 98.81 184 THR A C 1
ATOM 1411 O O . THR A 1 184 ? -9.063 -1.230 14.051 1.00 98.81 184 THR A O 1
ATOM 1414 N N . VAL A 1 185 ? -7.979 -2.984 13.161 1.00 98.69 185 VAL A N 1
ATOM 1415 C CA . VAL A 1 185 ? -9.131 -3.897 13.176 1.00 98.69 185 VAL A CA 1
ATOM 1416 C C . VAL A 1 185 ? -9.655 -4.096 14.600 1.00 98.69 185 VAL A C 1
ATOM 1418 O O . VAL A 1 185 ? -10.866 -4.089 14.813 1.00 98.69 185 VAL A O 1
ATOM 1421 N N . ARG A 1 186 ? -8.764 -4.220 15.593 1.00 98.62 186 ARG A N 1
ATOM 1422 C CA . ARG A 1 186 ? -9.152 -4.334 17.009 1.00 98.62 186 ARG A CA 1
ATOM 1423 C C . ARG A 1 186 ? -9.837 -3.077 17.536 1.00 98.62 186 ARG A C 1
ATOM 1425 O O . ARG A 1 186 ? -10.850 -3.211 18.214 1.00 98.62 186 ARG A O 1
ATOM 1432 N N . ILE A 1 187 ? -9.316 -1.892 17.209 1.00 98.69 187 ILE A N 1
ATOM 1433 C CA . ILE A 1 187 ? -9.940 -0.611 17.576 1.00 98.69 187 ILE A CA 1
ATOM 1434 C C . ILE A 1 187 ? -11.350 -0.536 16.981 1.00 98.69 187 ILE A C 1
ATOM 1436 O O . ILE A 1 187 ? -12.311 -0.319 17.712 1.00 98.69 187 ILE A O 1
ATOM 1440 N N . CYS A 1 188 ? -11.499 -0.806 15.682 1.00 98.56 188 CYS A N 1
ATOM 1441 C CA . CYS A 1 188 ? -12.804 -0.757 15.018 1.00 98.56 188 CYS A CA 1
ATOM 1442 C C . CYS A 1 188 ? -13.795 -1.756 15.632 1.00 98.56 188 CYS A C 1
ATOM 1444 O O . CYS A 1 188 ? -14.935 -1.398 15.911 1.00 98.56 188 CYS A O 1
ATOM 1446 N N . ASN A 1 189 ? -13.348 -2.984 15.919 1.00 98.31 189 ASN A N 1
ATOM 1447 C CA . ASN A 1 189 ? -14.177 -4.003 16.562 1.00 98.31 189 ASN A CA 1
ATOM 1448 C C . ASN A 1 189 ? -14.622 -3.595 17.975 1.00 98.31 189 ASN A C 1
ATOM 1450 O O . ASN A 1 189 ? -15.770 -3.826 18.335 1.00 98.31 189 ASN A O 1
ATOM 1454 N N . ALA A 1 190 ? -13.737 -2.984 18.769 1.00 98.19 190 ALA A N 1
ATOM 1455 C CA . ALA A 1 190 ? -14.078 -2.489 20.104 1.00 98.19 190 ALA A CA 1
ATOM 1456 C C . ALA A 1 190 ? -15.096 -1.334 20.062 1.00 98.19 190 ALA A C 1
ATOM 1458 O O . ALA A 1 190 ? -15.917 -1.209 20.965 1.00 98.19 190 ALA A O 1
ATOM 1459 N N . LEU A 1 191 ? -15.061 -0.524 19.002 1.00 97.88 191 LEU A N 1
ATOM 1460 C CA . LEU A 1 191 ? -15.987 0.590 18.779 1.00 97.88 191 LEU A CA 1
ATOM 1461 C C . LEU A 1 191 ? -17.285 0.184 18.064 1.00 97.88 191 LEU A C 1
ATOM 1463 O O . LEU A 1 191 ? -18.183 1.011 17.941 1.00 97.88 191 LEU A O 1
ATOM 1467 N N . GLY A 1 192 ? -17.394 -1.054 17.569 1.00 97.50 192 GLY A N 1
ATOM 1468 C CA . GLY A 1 192 ? -18.529 -1.490 16.749 1.00 97.50 192 GLY A CA 1
ATOM 1469 C C . GLY A 1 192 ? -18.581 -0.848 15.355 1.00 97.50 192 GLY A C 1
ATOM 1470 O O . GLY A 1 192 ? -19.647 -0.795 14.749 1.00 97.50 192 GLY A O 1
ATOM 1471 N N . VAL A 1 193 ? -17.447 -0.364 14.842 1.00 98.00 193 VAL A N 1
ATOM 1472 C CA . VAL A 1 193 ? -17.323 0.324 13.545 1.00 98.00 193 VAL A CA 1
ATOM 1473 C C . VAL A 1 193 ? -16.854 -0.651 12.465 1.00 98.00 193 VAL A C 1
ATOM 1475 O O . VAL A 1 193 ? -16.009 -1.519 12.710 1.00 98.00 193 VAL A O 1
ATOM 1478 N N . GLY A 1 194 ? -17.387 -0.515 11.248 1.00 98.31 194 GLY A N 1
ATOM 1479 C CA . GLY A 1 194 ? -16.988 -1.340 10.112 1.00 98.31 194 GLY A CA 1
ATOM 1480 C C . GLY A 1 194 ? -15.512 -1.146 9.762 1.00 98.31 194 GLY A C 1
ATOM 1481 O O . GLY A 1 194 ? -14.979 -0.043 9.830 1.00 98.31 194 GLY A O 1
ATOM 1482 N N . CYS A 1 195 ? -14.824 -2.214 9.359 1.00 98.56 195 CYS A N 1
ATOM 1483 C CA . CYS A 1 195 ? -13.425 -2.126 8.951 1.00 98.56 195 CYS A CA 1
ATOM 1484 C C . CYS A 1 195 ? -13.140 -3.059 7.780 1.00 98.56 195 CYS A C 1
ATOM 1486 O O . CYS A 1 195 ? -13.482 -4.242 7.825 1.00 98.56 195 CYS A O 1
ATOM 1488 N N . GLN A 1 196 ? -12.478 -2.531 6.754 1.00 98.81 196 GLN A N 1
ATOM 1489 C CA . GLN A 1 196 ? -11.936 -3.297 5.642 1.00 98.81 196 GLN A CA 1
ATOM 1490 C C . GLN A 1 196 ? -10.434 -3.057 5.531 1.00 98.81 196 GLN A C 1
ATOM 1492 O O . GLN A 1 196 ? -9.983 -1.919 5.397 1.00 98.81 196 GLN A O 1
ATOM 1497 N N . ALA A 1 197 ? -9.661 -4.137 5.548 1.00 98.62 197 ALA A N 1
ATOM 1498 C CA . ALA A 1 197 ? -8.208 -4.091 5.504 1.00 98.62 197 ALA A CA 1
ATOM 1499 C C . ALA A 1 197 ? -7.681 -4.776 4.243 1.00 98.62 197 ALA A C 1
ATOM 1501 O O . ALA A 1 197 ? -7.998 -5.938 3.984 1.00 98.62 197 ALA A O 1
ATOM 1502 N N . SER A 1 198 ? -6.847 -4.073 3.479 1.00 98.44 198 SER A N 1
ATOM 1503 C CA . SER A 1 198 ? -6.057 -4.670 2.404 1.00 98.44 198 SER A CA 1
ATOM 1504 C C . SER A 1 198 ? -4.792 -5.285 2.992 1.00 98.44 198 SER A C 1
ATOM 1506 O O . SER A 1 198 ? -3.958 -4.590 3.578 1.00 98.44 198 SER A O 1
ATOM 1508 N N . MET A 1 199 ? -4.674 -6.605 2.873 1.00 94.44 199 MET A N 1
ATOM 1509 C CA . MET A 1 199 ? -3.559 -7.382 3.397 1.00 94.44 199 MET A CA 1
ATOM 1510 C C . MET A 1 199 ? -2.568 -7.740 2.295 1.00 94.44 199 MET A C 1
ATOM 1512 O O . MET A 1 199 ? -2.942 -8.157 1.198 1.00 94.44 199 MET A O 1
ATOM 1516 N N . GLU A 1 200 ? -1.286 -7.693 2.642 1.00 91.06 200 GLU A N 1
ATOM 1517 C CA . GLU A 1 200 ? -0.208 -8.188 1.799 1.00 91.06 200 GLU A CA 1
ATOM 1518 C C . GLU A 1 200 ? 0.302 -9.555 2.280 1.00 91.06 200 GLU A C 1
ATOM 1520 O O . GLU A 1 200 ? 0.453 -9.836 3.473 1.00 91.06 200 GLU A O 1
ATOM 1525 N N . ARG A 1 201 ? 0.612 -10.423 1.319 1.00 94.88 201 ARG A N 1
ATOM 1526 C CA . ARG A 1 201 ? 1.3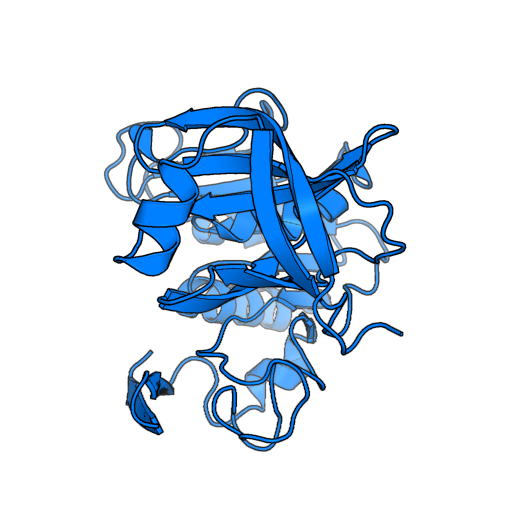23 -11.690 1.522 1.00 94.88 201 ARG A CA 1
ATOM 1527 C C . ARG A 1 201 ? 2.355 -11.853 0.420 1.00 94.88 201 ARG A C 1
ATOM 1529 O O . ARG A 1 201 ? 2.264 -11.206 -0.622 1.00 94.88 201 ARG A O 1
ATOM 1536 N N . TYR A 1 202 ? 3.318 -12.751 0.616 1.00 94.44 202 TYR A N 1
ATOM 1537 C CA . TYR A 1 202 ? 4.207 -13.121 -0.476 1.00 94.44 202 TYR A CA 1
ATOM 1538 C C . TYR A 1 202 ? 3.379 -13.781 -1.589 1.00 94.44 202 TYR A C 1
ATOM 1540 O O . TYR A 1 202 ? 2.734 -14.802 -1.370 1.00 94.44 202 TYR A O 1
ATOM 1548 N N . MET A 1 203 ? 3.368 -13.201 -2.789 1.00 95.25 203 MET A N 1
ATOM 1549 C CA . MET A 1 203 ? 2.637 -13.747 -3.937 1.00 95.25 203 MET A CA 1
ATOM 1550 C C . MET A 1 203 ? 3.616 -14.183 -5.028 1.00 95.25 203 MET A C 1
ATOM 1552 O O . MET A 1 203 ? 4.568 -13.468 -5.343 1.00 95.25 203 MET A O 1
ATOM 1556 N N . LYS A 1 204 ? 3.365 -15.371 -5.593 1.00 94.06 204 LYS A N 1
ATOM 1557 C CA . LYS A 1 204 ? 4.039 -15.892 -6.794 1.00 94.06 204 LYS A CA 1
ATOM 1558 C C . LYS A 1 204 ? 3.078 -15.875 -7.982 1.00 94.06 204 LYS A C 1
ATOM 1560 O O . LYS A 1 204 ? 3.231 -15.067 -8.879 1.00 94.06 204 LYS A O 1
ATOM 1565 N N . CYS A 1 205 ? 2.040 -16.715 -7.949 1.00 94.31 205 CYS A N 1
ATOM 1566 C CA . CYS A 1 205 ? 1.131 -16.862 -9.092 1.00 94.31 205 CYS A CA 1
ATOM 1567 C C . CYS A 1 205 ? 0.085 -15.745 -9.252 1.00 94.31 205 CYS A C 1
ATOM 1569 O O . CYS A 1 205 ? -0.404 -15.547 -10.355 1.00 94.31 205 CYS A O 1
ATOM 1571 N N . GLY A 1 206 ? -0.335 -15.061 -8.182 1.00 94.25 206 GLY A N 1
ATOM 1572 C CA . GLY A 1 206 ? -1.421 -14.066 -8.249 1.00 94.25 206 GLY A CA 1
ATOM 1573 C C . GLY A 1 206 ? -2.814 -14.599 -8.649 1.00 94.25 206 GLY A C 1
ATOM 1574 O O . GLY A 1 206 ? -3.758 -13.824 -8.666 1.00 94.25 206 GLY A O 1
ATOM 1575 N N . THR A 1 207 ? -2.961 -15.895 -8.955 1.00 94.44 207 THR A N 1
ATOM 1576 C CA . THR A 1 207 ? -4.176 -16.516 -9.533 1.00 94.44 207 THR A CA 1
ATOM 1577 C C . THR A 1 207 ? -4.711 -17.696 -8.715 1.00 94.44 207 THR A C 1
ATOM 1579 O O . THR A 1 207 ? -5.560 -18.451 -9.174 1.00 94.44 207 THR A O 1
ATOM 1582 N N . GLY A 1 208 ? -4.210 -17.885 -7.493 1.00 94.06 208 GLY A N 1
ATOM 1583 C CA . GLY A 1 208 ? -4.721 -18.887 -6.552 1.00 94.06 208 GLY A CA 1
ATOM 1584 C C . GLY A 1 208 ? -4.182 -20.309 -6.719 1.00 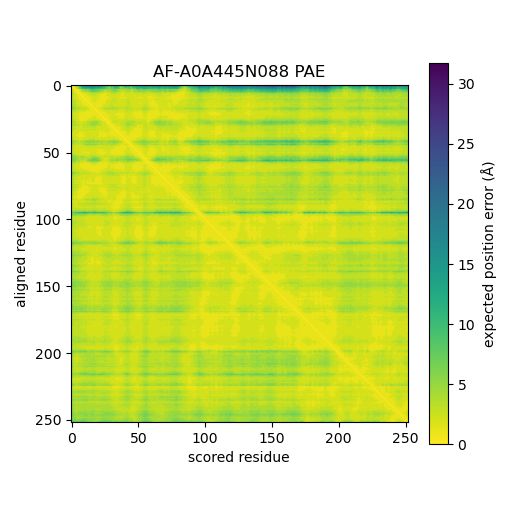94.06 208 GLY A C 1
ATOM 1585 O O . GLY A 1 208 ? -4.598 -21.192 -5.976 1.00 94.06 208 GLY A O 1
ATOM 1586 N N . VAL A 1 209 ? -3.241 -20.553 -7.630 1.00 94.62 209 VAL A N 1
ATOM 1587 C CA . VAL A 1 209 ? -2.734 -21.911 -7.900 1.00 94.62 209 VAL A CA 1
ATOM 1588 C C . VAL A 1 209 ? -1.695 -22.368 -6.868 1.00 94.62 209 VAL A C 1
ATOM 1590 O O . VAL A 1 209 ? -1.733 -23.499 -6.407 1.00 94.62 209 VAL A O 1
ATOM 1593 N N . CYS A 1 210 ? -0.761 -21.493 -6.480 1.00 95.06 210 CYS A N 1
ATOM 1594 C CA . CYS A 1 210 ? 0.435 -21.920 -5.733 1.00 95.06 210 CYS A CA 1
ATOM 1595 C C . CYS A 1 210 ? 0.310 -21.934 -4.198 1.00 95.06 210 CYS A C 1
ATOM 1597 O O . CYS A 1 210 ? 1.230 -22.393 -3.534 1.00 95.06 210 CYS A O 1
ATOM 1599 N N . GLY A 1 211 ? -0.732 -21.330 -3.616 1.00 95.19 211 GLY A N 1
ATOM 1600 C CA . GLY A 1 211 ? -0.896 -21.235 -2.153 1.00 95.19 211 GLY A CA 1
ATOM 1601 C C . GLY A 1 211 ? 0.121 -20.359 -1.395 1.00 95.19 211 GLY A C 1
ATOM 1602 O O . GLY A 1 211 ? -0.052 -20.122 -0.209 1.00 95.19 211 GLY A O 1
ATOM 1603 N N . GLN A 1 212 ? 1.141 -19.800 -2.056 1.00 96.50 212 GLN A N 1
ATOM 1604 C CA . GLN A 1 212 ? 2.198 -18.996 -1.417 1.00 96.50 212 GLN A CA 1
ATOM 1605 C C . GLN A 1 212 ? 1.679 -17.794 -0.608 1.00 96.50 212 GLN A C 1
ATOM 1607 O O . GLN A 1 212 ? 2.300 -17.374 0.364 1.00 96.50 212 GLN A O 1
ATOM 1612 N N . CYS A 1 213 ? 0.542 -17.237 -1.023 1.00 97.12 213 CYS A N 1
ATOM 1613 C CA . CYS A 1 213 ? -0.097 -16.105 -0.368 1.00 97.12 213 CYS A CA 1
ATOM 1614 C C . CYS A 1 213 ? -1.150 -16.534 0.664 1.00 97.12 213 CYS A C 1
ATOM 1616 O O . CYS A 1 213 ? -2.124 -15.808 0.868 1.00 97.12 213 CYS A O 1
ATOM 1618 N N . ALA A 1 214 ? -1.019 -17.733 1.231 1.00 97.12 214 ALA A N 1
ATOM 1619 C CA . ALA A 1 214 ? -1.958 -18.242 2.217 1.00 97.12 214 ALA A CA 1
ATOM 1620 C C . ALA A 1 214 ? -1.979 -17.373 3.484 1.00 97.12 214 ALA A C 1
ATOM 1622 O O . ALA A 1 214 ? -0.957 -16.834 3.924 1.00 97.12 214 ALA A O 1
ATOM 1623 N N . CYS A 1 215 ? -3.169 -17.254 4.059 1.00 96.88 215 CYS A N 1
ATOM 1624 C CA . CYS A 1 215 ? -3.411 -16.714 5.389 1.00 96.88 215 CYS A CA 1
ATOM 1625 C C . CYS A 1 215 ? -4.565 -17.516 5.997 1.00 96.88 215 CYS A C 1
ATOM 1627 O O . CYS A 1 215 ? -5.721 -17.351 5.608 1.00 96.88 215 CYS A O 1
ATOM 1629 N N . GLY A 1 216 ? -4.270 -18.459 6.880 1.00 94.69 216 GLY A N 1
ATOM 1630 C CA . GLY A 1 216 ? -5.217 -19.488 7.283 1.00 94.69 216 GLY A CA 1
ATOM 1631 C C . GLY A 1 216 ? -5.599 -20.352 6.081 1.00 94.69 216 GLY A C 1
ATOM 1632 O O . GLY A 1 216 ? -4.737 -20.867 5.373 1.00 94.69 216 GLY A O 1
ATOM 1633 N N . GLN A 1 217 ? -6.901 -20.491 5.833 1.00 93.62 217 GLN A N 1
ATOM 1634 C CA . GLN A 1 217 ? -7.432 -21.308 4.735 1.00 93.62 217 GLN A CA 1
ATOM 1635 C C . GLN A 1 217 ? -7.686 -20.527 3.434 1.00 93.62 217 GLN A C 1
ATOM 1637 O O . GLN A 1 217 ? -8.149 -21.110 2.457 1.00 93.62 217 GLN A O 1
ATOM 1642 N N . VAL A 1 218 ? -7.389 -19.223 3.395 1.00 95.88 218 VAL A N 1
ATOM 1643 C CA . VAL A 1 218 ? -7.655 -18.375 2.220 1.00 95.88 218 VAL A CA 1
ATOM 1644 C C . VAL A 1 218 ? -6.374 -18.029 1.466 1.00 95.88 218 VAL A C 1
ATOM 1646 O O . VAL A 1 218 ? -5.286 -17.965 2.047 1.00 95.88 218 VAL A O 1
ATOM 1649 N N . ARG A 1 219 ? -6.489 -17.756 0.163 1.00 96.88 219 ARG A N 1
ATOM 1650 C CA . ARG A 1 219 ? -5.399 -17.277 -0.692 1.00 96.88 219 ARG A CA 1
ATOM 1651 C C . ARG A 1 219 ? -5.620 -15.791 -0.939 1.00 96.88 219 ARG A C 1
ATOM 1653 O O . ARG A 1 219 ? -6.492 -15.379 -1.697 1.00 96.88 219 ARG A O 1
ATOM 1660 N N . VAL A 1 220 ? -4.758 -14.958 -0.363 1.00 97.69 220 VAL A N 1
ATOM 1661 C CA . VAL A 1 220 ? -4.914 -13.493 -0.417 1.00 97.69 220 VAL A CA 1
ATOM 1662 C C . VAL A 1 220 ? -5.018 -12.930 -1.846 1.00 97.69 220 VAL A C 1
ATOM 1664 O O . VAL A 1 220 ? -5.674 -11.920 -2.042 1.00 97.69 220 VAL A O 1
ATOM 1667 N N . CYS A 1 221 ? -4.444 -13.578 -2.864 1.00 96.81 221 CYS A N 1
ATOM 1668 C CA . CYS A 1 221 ? -4.571 -13.120 -4.255 1.00 96.81 221 CYS A CA 1
ATOM 1669 C C . CYS A 1 221 ? -5.954 -13.337 -4.908 1.00 96.81 221 CYS A C 1
ATOM 1671 O O . CYS A 1 221 ? -6.235 -12.691 -5.917 1.00 96.81 221 CYS A O 1
ATOM 1673 N N . VAL A 1 222 ? -6.797 -14.226 -4.365 1.00 95.31 222 VAL A N 1
ATOM 1674 C CA . VAL A 1 222 ? -8.119 -14.569 -4.926 1.00 95.31 222 VAL A CA 1
ATOM 1675 C C . VAL A 1 222 ? -9.241 -14.176 -3.974 1.00 95.31 222 VAL A C 1
ATOM 1677 O O . VAL A 1 222 ? -10.139 -13.441 -4.372 1.00 95.31 222 VAL A O 1
ATOM 1680 N N . GLU A 1 223 ? -9.194 -14.650 -2.726 1.00 96.38 223 GLU A N 1
ATOM 1681 C CA . GLU A 1 223 ? -10.217 -14.337 -1.721 1.00 96.38 223 GLU A CA 1
ATOM 1682 C C . GLU A 1 223 ? -9.963 -12.988 -1.019 1.00 96.38 223 GLU A C 1
ATOM 1684 O O . GLU A 1 223 ? -10.896 -12.370 -0.509 1.00 96.38 223 GLU A O 1
ATOM 1689 N N . GLY A 1 224 ? -8.709 -12.522 -1.027 1.00 95.62 224 GLY A N 1
ATOM 1690 C CA . GLY A 1 224 ? -8.316 -11.151 -0.679 1.00 95.62 224 GLY A CA 1
ATOM 1691 C C . GLY A 1 224 ? -8.157 -10.295 -1.934 1.00 95.62 224 GLY A C 1
ATOM 1692 O O . GLY A 1 224 ? -8.689 -10.652 -2.972 1.00 95.62 224 GLY A O 1
ATOM 1693 N N . THR A 1 225 ? -7.412 -9.190 -1.935 1.00 95.19 225 THR A N 1
ATOM 1694 C CA . THR A 1 225 ? -6.525 -8.654 -0.883 1.00 95.19 225 THR A CA 1
ATOM 1695 C C . THR A 1 225 ? -7.274 -7.950 0.238 1.00 95.19 225 THR A C 1
ATOM 1697 O O . THR A 1 225 ? -6.763 -7.886 1.354 1.00 95.19 225 THR A O 1
ATOM 1700 N N . VAL A 1 226 ? -8.479 -7.450 -0.041 1.00 98.50 226 VAL A N 1
ATOM 1701 C CA . VAL A 1 226 ? -9.313 -6.752 0.939 1.00 98.50 226 VAL A CA 1
ATOM 1702 C C . VAL A 1 226 ? -10.150 -7.743 1.738 1.00 98.50 226 VAL A C 1
ATOM 1704 O O . VAL A 1 226 ? -10.836 -8.586 1.159 1.00 98.50 226 VAL A O 1
ATOM 1707 N N . PHE A 1 227 ? -10.129 -7.615 3.062 1.00 98.56 227 PHE A N 1
ATOM 1708 C CA . PHE A 1 227 ? -10.876 -8.438 4.012 1.00 98.56 227 PHE A CA 1
ATOM 1709 C C . PHE A 1 227 ? -11.687 -7.601 4.989 1.00 98.56 227 PHE A C 1
ATOM 1711 O O . PHE A 1 227 ? -11.299 -6.483 5.321 1.00 98.56 227 PHE A O 1
ATOM 1718 N N . GLN A 1 228 ? -12.803 -8.157 5.463 1.00 98.31 228 GLN A N 1
ATOM 1719 C CA . GLN A 1 228 ? -13.559 -7.556 6.561 1.00 98.31 228 GLN A CA 1
ATOM 1720 C C . GLN A 1 228 ? -12.808 -7.760 7.884 1.00 98.31 228 GLN A C 1
ATOM 1722 O O . GLN A 1 228 ? -12.159 -8.784 8.093 1.00 98.31 228 GLN A O 1
ATOM 1727 N N . GLY A 1 229 ? -12.900 -6.801 8.804 1.00 97.75 229 GLY A N 1
ATOM 1728 C CA . GLY A 1 229 ? -12.189 -6.865 10.082 1.00 97.75 229 GLY A CA 1
ATOM 1729 C C . GLY A 1 229 ? -12.549 -8.100 10.917 1.00 97.75 229 GLY A C 1
ATOM 1730 O O . GLY A 1 229 ? -11.667 -8.746 11.477 1.00 97.75 229 GLY A O 1
ATOM 1731 N N . ASN A 1 230 ? -13.827 -8.486 10.944 1.00 96.44 230 ASN A N 1
ATOM 1732 C CA . ASN A 1 230 ? -14.291 -9.691 11.642 1.00 96.44 230 ASN A CA 1
ATOM 1733 C C . ASN A 1 230 ? -13.720 -10.987 11.035 1.00 96.44 230 ASN A C 1
ATOM 1735 O O . ASN A 1 230 ? -13.294 -11.870 11.776 1.00 96.44 230 ASN A O 1
ATOM 1739 N N . GLU A 1 231 ? -13.652 -11.069 9.704 1.00 97.06 231 GLU A N 1
ATOM 1740 C CA . GLU A 1 231 ? -13.025 -12.168 8.961 1.00 97.06 231 GLU A CA 1
ATOM 1741 C C . GLU A 1 231 ? -11.545 -12.304 9.346 1.00 97.06 231 GLU A C 1
ATOM 1743 O O . GLU A 1 231 ? -11.049 -13.407 9.574 1.00 97.06 231 GLU A O 1
ATOM 1748 N N . LEU A 1 232 ? -10.845 -11.177 9.499 1.00 97.56 232 LEU A N 1
ATOM 1749 C CA . LEU A 1 232 ? -9.440 -11.158 9.898 1.00 97.56 232 LEU A CA 1
ATOM 1750 C C . LEU A 1 232 ? -9.206 -11.564 11.350 1.00 97.56 232 LEU A C 1
ATOM 1752 O O . LEU A 1 232 ? -8.259 -12.297 11.622 1.00 97.56 232 LEU A O 1
ATOM 1756 N N . LEU A 1 233 ? -10.054 -11.133 12.285 1.00 96.94 233 LEU A N 1
ATOM 1757 C CA . LEU A 1 233 ? -9.926 -11.516 13.697 1.00 96.94 233 LEU A CA 1
ATOM 1758 C C . LEU A 1 233 ? -10.111 -13.021 13.924 1.00 96.94 233 LEU A C 1
ATOM 1760 O O . LEU A 1 233 ? -9.544 -13.569 14.868 1.00 96.94 233 LEU A O 1
ATOM 1764 N N . GLN A 1 234 ? -10.881 -13.683 13.060 1.00 96.69 234 GLN A N 1
ATOM 1765 C CA . GLN A 1 234 ? -11.092 -15.132 13.091 1.00 96.69 234 GLN A CA 1
ATOM 1766 C C . GLN A 1 234 ? -9.991 -15.909 12.353 1.00 96.69 234 GLN A C 1
ATOM 1768 O O . GLN A 1 234 ? -9.895 -17.129 12.494 1.00 96.69 234 GLN A O 1
ATOM 1773 N N . ASN A 1 235 ? -9.144 -15.229 11.576 1.00 97.12 235 ASN A N 1
ATOM 1774 C CA . ASN A 1 235 ? -8.097 -15.878 10.806 1.00 97.12 235 ASN A CA 1
ATOM 1775 C C . ASN A 1 235 ? -6.924 -16.304 11.717 1.00 97.12 235 ASN A C 1
ATOM 1777 O O . ASN A 1 235 ? -6.340 -15.461 12.401 1.00 97.12 235 ASN A O 1
ATOM 1781 N N . PRO A 1 236 ? -6.522 -17.590 11.716 1.00 96.44 236 PRO A N 1
ATOM 1782 C CA . PRO A 1 236 ? -5.513 -18.100 12.643 1.00 96.44 236 PRO A CA 1
ATOM 1783 C C . PRO A 1 236 ? -4.092 -17.590 12.374 1.00 96.44 236 PRO A C 1
ATOM 1785 O O . PRO A 1 236 ? -3.259 -17.666 13.279 1.00 96.44 236 PRO A O 1
ATOM 1788 N N . ASP A 1 237 ? -3.803 -17.090 11.170 1.00 97.38 237 ASP A N 1
ATOM 1789 C CA . ASP A 1 237 ? -2.465 -16.627 10.786 1.00 97.38 237 ASP A CA 1
ATOM 1790 C C . ASP A 1 237 ? -2.328 -15.100 10.837 1.00 97.38 237 ASP A C 1
ATOM 1792 O O . ASP A 1 237 ? -1.215 -14.590 11.002 1.00 97.38 237 ASP A O 1
ATOM 1796 N N . PHE A 1 238 ? -3.440 -14.365 10.733 1.00 97.81 238 PHE A N 1
ATOM 1797 C CA . PHE A 1 238 ? -3.445 -12.904 10.741 1.00 97.81 238 PHE A CA 1
ATOM 1798 C C . PHE A 1 238 ? -2.848 -12.339 12.036 1.00 97.81 238 PHE A C 1
ATOM 1800 O O . PHE A 1 238 ? -3.268 -12.666 13.148 1.00 97.81 238 PHE A O 1
ATOM 1807 N N . GLY A 1 239 ? -1.831 -11.491 11.887 1.00 97.12 239 GLY A N 1
ATOM 1808 C CA . GLY A 1 239 ? -1.079 -10.902 12.992 1.00 97.12 239 GLY A CA 1
ATOM 1809 C C . GLY A 1 239 ? -0.145 -11.868 13.721 1.00 97.12 239 GLY A C 1
ATOM 1810 O O . GLY A 1 239 ? 0.377 -11.505 14.772 1.00 97.12 239 GLY A O 1
ATOM 1811 N N . ARG A 1 240 ? 0.048 -13.093 13.213 1.00 97.38 240 ARG A N 1
ATOM 1812 C CA . ARG A 1 240 ? 0.847 -14.131 13.884 1.00 97.38 240 ARG A CA 1
ATOM 1813 C C . ARG A 1 240 ? 1.974 -14.654 13.014 1.00 97.38 240 ARG A C 1
ATOM 1815 O O . ARG A 1 240 ? 3.122 -14.666 13.451 1.00 97.38 240 ARG A O 1
ATOM 1822 N N . ARG A 1 241 ? 1.661 -15.105 11.798 1.00 96.69 241 ARG A N 1
ATOM 1823 C CA . ARG A 1 241 ? 2.647 -15.696 10.887 1.00 96.69 241 ARG A CA 1
ATOM 1824 C C . ARG A 1 241 ? 2.275 -15.532 9.417 1.00 96.69 241 ARG A C 1
ATOM 1826 O O . ARG A 1 241 ? 1.116 -15.355 9.058 1.00 96.69 241 ARG A O 1
ATOM 1833 N N . ARG A 1 242 ? 3.277 -15.640 8.552 1.00 96.81 242 ARG A N 1
ATOM 1834 C CA . ARG A 1 242 ? 3.168 -15.546 7.091 1.00 96.81 242 ARG A CA 1
ATOM 1835 C C . ARG A 1 242 ? 4.210 -16.427 6.412 1.00 96.81 242 ARG A C 1
ATOM 1837 O O . ARG A 1 242 ? 5.258 -16.699 6.988 1.00 96.81 242 ARG A O 1
ATOM 1844 N N . LEU A 1 243 ? 3.937 -16.847 5.181 1.00 96.69 243 LEU A N 1
ATOM 1845 C CA . LEU A 1 243 ? 4.904 -17.572 4.359 1.00 96.69 243 LEU A CA 1
ATOM 1846 C C . LEU A 1 243 ? 5.940 -16.606 3.763 1.00 96.69 243 LEU A C 1
ATOM 1848 O O . LEU A 1 243 ? 5.576 -15.597 3.151 1.00 96.69 243 LEU A O 1
ATOM 1852 N N . ASP A 1 244 ? 7.223 -16.927 3.911 1.00 94.50 244 ASP A N 1
ATOM 1853 C CA . ASP A 1 244 ? 8.323 -16.231 3.236 1.00 94.50 244 ASP A CA 1
ATOM 1854 C C . ASP A 1 244 ? 8.521 -16.725 1.789 1.00 94.50 244 ASP A C 1
ATOM 1856 O O . ASP A 1 244 ? 7.773 -17.561 1.287 1.00 94.50 244 ASP A O 1
ATOM 1860 N N . ALA A 1 245 ? 9.544 -16.227 1.092 1.00 92.00 245 ALA A N 1
ATOM 1861 C CA . ALA A 1 245 ? 9.796 -16.553 -0.313 1.00 92.00 245 ALA A CA 1
ATOM 1862 C C . ALA A 1 245 ? 9.949 -18.062 -0.612 1.00 92.00 245 ALA A C 1
ATOM 1864 O O . ALA A 1 245 ? 9.599 -18.497 -1.719 1.00 92.00 245 ALA A O 1
ATOM 1865 N N . SER A 1 246 ? 10.459 -18.851 0.341 1.00 93.81 246 SER A N 1
ATOM 1866 C CA . SER A 1 246 ? 10.641 -20.302 0.196 1.00 93.81 246 SER A CA 1
ATOM 1867 C C . SER A 1 246 ? 9.389 -21.096 0.567 1.00 93.81 246 SER A C 1
ATOM 1869 O O . SER A 1 246 ? 9.336 -22.293 0.306 1.00 93.81 246 SER A O 1
ATOM 1871 N N . GLY A 1 247 ? 8.367 -20.436 1.119 1.00 93.25 247 GLY A N 1
ATOM 1872 C CA . GLY A 1 247 ? 7.180 -21.098 1.654 1.00 93.25 247 GLY A CA 1
ATOM 1873 C C . GLY A 1 247 ? 7.365 -21.553 3.101 1.00 93.25 247 GLY A C 1
ATOM 1874 O O . GLY A 1 247 ? 6.653 -22.445 3.551 1.00 93.25 247 GLY A O 1
ATOM 1875 N N . THR A 1 248 ? 8.304 -20.957 3.840 1.00 96.19 248 THR A N 1
ATOM 1876 C CA . THR A 1 248 ? 8.489 -21.240 5.268 1.00 96.19 248 THR A CA 1
ATOM 1877 C C . THR A 1 248 ? 7.642 -20.281 6.092 1.00 96.19 248 THR A C 1
ATOM 1879 O O . THR A 1 248 ? 7.621 -19.077 5.832 1.00 96.19 248 THR A O 1
ATOM 1882 N N . TRP A 1 249 ? 6.949 -20.795 7.109 1.00 96.19 249 TRP A N 1
ATOM 1883 C CA . TRP A 1 249 ? 6.219 -19.959 8.059 1.00 96.19 249 TRP A CA 1
ATOM 1884 C C . TRP A 1 249 ? 7.188 -19.125 8.898 1.00 96.19 249 TRP A C 1
ATOM 1886 O O . TRP A 1 249 ? 8.090 -19.658 9.545 1.00 96.19 249 TRP A O 1
ATOM 1896 N N . ARG A 1 250 ? 6.977 -17.811 8.909 1.00 96.44 250 ARG A N 1
ATOM 1897 C CA . ARG A 1 250 ? 7.715 -16.833 9.708 1.00 96.44 250 ARG A CA 1
ATOM 1898 C C . ARG A 1 250 ? 6.745 -16.001 10.538 1.00 96.44 250 ARG A C 1
ATOM 1900 O O . ARG A 1 250 ? 5.633 -15.764 10.067 1.00 96.44 250 ARG A O 1
ATOM 1907 N N . PRO A 1 251 ? 7.149 -15.528 11.725 1.00 96.00 251 PRO A N 1
ATOM 1908 C CA . PRO A 1 251 ? 6.402 -14.502 12.438 1.00 96.00 251 PRO A CA 1
ATOM 1909 C C . PRO A 1 251 ? 6.156 -13.269 11.557 1.00 96.00 251 PRO A C 1
ATOM 1911 O O . PRO A 1 251 ? 6.925 -12.991 10.628 1.00 96.00 251 PRO A O 1
ATOM 1914 N N . VAL A 1 252 ? 5.051 -12.572 11.824 1.00 89.56 252 VAL A N 1
ATOM 1915 C CA . VAL A 1 252 ? 4.713 -11.304 11.156 1.00 89.56 252 VAL A CA 1
ATOM 1916 C C . VAL A 1 252 ? 5.723 -10.224 11.511 1.00 89.56 252 VAL A C 1
ATOM 1918 O O . VAL A 1 252 ? 5.954 -10.013 12.719 1.00 89.56 252 VAL A O 1
#

Nearest PDB structures (foldseek):
  5jca-assembly1_S  TM=8.886E-01  e=4.866E-20  Pyrococcus furiosus
  8qq5-assembly3_C  TM=7.687E-01  e=3.057E-11  Streptococcus pneumoniae
  1qfj-assembly4_D  TM=7.428E-01  e=6.484E-09  Escherichia coli
  6k2l-assembly1_B  TM=7.274E-01  e=1.375E-06  Aeromonas hydrophila
  2eqn-assembly1_A  TM=4.862E-01  e=5.339E-01  Homo sapiens

InterPro domains:
  IPR012165 Cytochrome-c3 hydrogenase, gamma subunit [PIRSF006816] (7-238)
  IPR017927 FAD-binding domain, ferredoxin reductase-type [PS51384] (3-94)
  IPR017938 Riboflavin synthase-like beta-barrel [SSF63380] (5-92)
  IPR019480 Dihydroorotate dehydrogenase, electron transfer subunit, iron-sulphur cluster binding domain [PF10418] (200-232)
  IPR039261 Ferredoxin-NADP reductase (FNR), nucleotide-binding domain [G3DSA:3.40.50.80] (95-192)
  IPR039261 Ferredoxin-NADP reductase (FNR), nucleotide-binding domain [SSF52343] (87-232)
  IPR050353 Dihydroorotate dehydrogenase B electron transfer subunit [PTHR43513] (4-233)

Solvent-accessible surface area (backbone atoms only — not comparable to full-atom values): 13348 Å² total; per-residue (Å²): 126,46,85,54,72,43,80,31,36,26,72,41,74,49,77,59,42,99,50,33,30,35,40,30,29,54,41,88,71,89,78,54,46,43,18,26,32,40,42,31,45,91,98,74,54,53,42,77,39,38,38,31,43,68,63,99,71,18,32,25,36,58,47,59,55,80,49,73,70,39,42,52,60,64,68,59,52,69,70,41,76,39,30,38,29,44,73,31,39,30,44,64,83,89,61,82,47,42,35,37,40,24,26,59,75,20,41,35,33,44,36,44,50,45,71,75,40,75,85,42,56,35,27,33,22,33,66,40,54,80,72,53,67,56,59,84,82,47,67,84,43,49,42,18,3,60,73,46,72,37,73,46,65,44,56,38,69,76,54,43,66,59,50,34,65,78,67,62,34,52,25,35,45,35,22,38,55,55,71,56,51,49,53,48,36,50,53,27,59,76,71,73,33,45,36,38,37,42,57,86,62,48,53,73,71,57,72,62,79,72,57,48,21,39,50,59,95,41,36,33,38,54,72,12,23,29,40,48,33,70,62,45,73,70,32,81,21,62,76,49,41,38,33,46,99,90,62,48,81,37,73,106

Organism: NCBI:txid201089

pLDDT: mean 96.48, std 3.53, range [59.56, 98.88]

Radius of gyration: 17.3 Å; Cα contacts (8 Å, |Δi|>4): 594; chains: 1; bounding box: 37×39×43 Å

Secondary structure (DSSP, 8-state):
-TTS-EEEEEEEEEE-SSSEEEEEES------TT-EEEEEETTTEEEEEEEEEE-SS-EEEEEE--SHHHHHHHHPPTT-EEEEEEEESBPP---SSEEEEEETTHHHHHHHHHHH-TTS-EEEEESSGGG---TTT-TTSEEEESS-SSSEES-GGGSHHHHHHHHT-SEEEEES-HHHHHHHHHHHHHHT-EEEEEPP---SSSSSSS-TTEETTEETTTT-BEEEHHHHHT-SSTTTEEE-TTS-EEE-

Mean predicted aligned error: 2.97 Å

Sequence (252 aa):
MKDLPRTVKIIKRTVHNNDNVTLHLDAHISYSPGQFLMIWLPGLNEKPFSIAGHDSDGVMVTVRRRGAFSGRLVELKEGSLIGIRGPYGRPFKLVGNCCIIAGGIGLACLAPVADLYKDAPILYGEDRASSRIYQERFPSASFYTTDGSAGKKGFPTDDLESVIRERGCDMVYCCGPEPMLVKTVRICNALGVGCQASMERYMKCGTGVCGQCACGQVRVCVEGTVFQGNELLQNPDFGRRRLDASGTWRPV